Protein AF-0000000068411432 (afdb_homodimer)

Solvent-accessible surface area (backbone atoms only — not comparable to full-atom values): 13469 Å² total; per-residue (Å²): 127,64,92,64,62,76,81,60,38,35,29,52,22,32,24,32,21,93,39,90,82,55,80,40,38,39,38,39,34,45,24,40,41,32,34,35,90,45,44,25,33,56,29,34,30,71,34,54,29,10,30,39,38,39,30,50,21,40,26,33,70,23,38,37,55,39,32,59,38,46,66,88,35,70,90,35,49,87,52,32,39,42,33,75,42,73,49,37,58,76,32,42,57,64,91,52,36,48,87,60,55,42,82,70,51,70,72,59,46,45,55,53,55,42,47,36,46,40,68,61,41,49,66,59,67,66,48,74,72,80,120,126,64,92,67,60,77,80,61,38,34,28,52,21,33,24,32,22,93,41,90,83,55,80,39,37,41,37,39,34,46,24,38,39,34,34,36,92,45,43,25,33,56,28,35,31,71,36,53,29,10,30,38,38,39,30,48,21,40,26,34,69,22,37,39,54,40,32,60,39,47,69,89,36,70,90,34,48,88,53,32,40,42,34,76,42,74,48,36,58,76,30,43,56,64,90,52,34,49,86,60,56,43,84,71,51,72,71,58,47,45,55,53,54,42,48,36,46,40,68,60,41,49,67,59,65,66,48,73,72,79,119

Nearest PDB structures (foldseek):
  1xg2-assembly1_A  TM=8.005E-01  e=6.987E-06  Solanum lycopersicum
  5c1c-assembly1_A  TM=8.548E-01  e=1.674E-05  Aspergillus niger ATCC 1015
  5c1e-assembly1_A  TM=8.543E-01  e=2.113E-05  Aspergillus niger ATCC 1015
  1gq8-assembly1_A  TM=8.665E-01  e=9.062E-05  Daucus carota
  8tne-assembly3_C  TM=8.311E-01  e=1.321E-03  Butyrivibrio proteoclasticus

pLDDT: mean 78.68, std 20.87, range [21.27, 97.88]

Organism: Cicer arietinum (NCBI:txid3827)

Foldseek 3Di:
DPPPPDPAVEELEEFEDADPPDLDAEEAEAEEDDDDDAAYAPYEYPYLQYAYEYEQYEDELNYDQQRYYPDPNPPSLLNYAAYYYNYDYPNNDNPRHNPSHDDDDPVRVVVSVCVVVVVVCVVVVPPPPPD/DPPPPDPAPEELEEFEDADPPDLDAEEAEAEEDDDDDAAYAPYEYPYLQYAYEYELYEDELNYDQQRYYPDPNPPSLLNYAAYYYNYDYPNNDNPRHNPSHDDDDPVRVVVSVCVVVVVVCVVVVPPPPPD

Structure (mmCIF, N/CA/C/O backbone):
data_AF-0000000068411432-model_v1
#
loop_
_entity.id
_entity.type
_entity.pdbx_description
1 polymer pectinesterase
#
loop_
_atom_site.group_PDB
_atom_site.id
_atom_site.type_symbol
_atom_site.label_atom_id
_atom_site.label_alt_id
_atom_site.label_comp_id
_atom_site.label_asym_id
_atom_site.label_entity_id
_atom_site.label_seq_id
_atom_site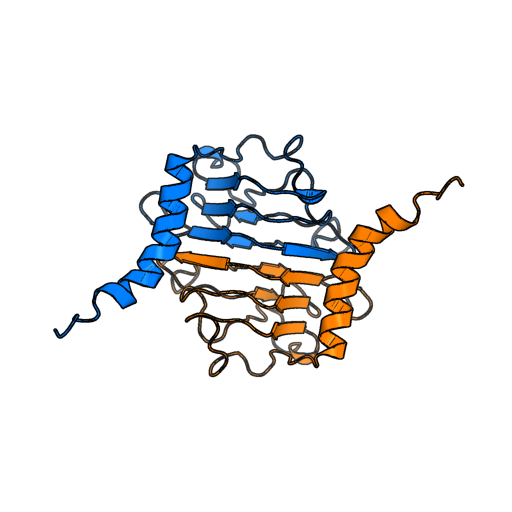.pdbx_PDB_ins_code
_atom_site.Cartn_x
_atom_site.Cartn_y
_atom_site.Cartn_z
_atom_site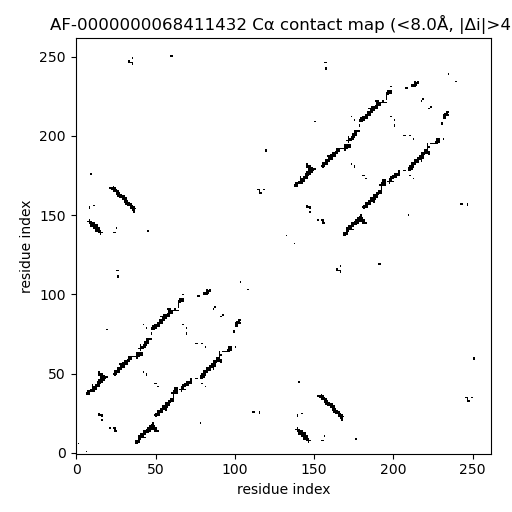.occupancy
_atom_site.B_iso_or_equiv
_atom_site.auth_seq_id
_atom_site.auth_comp_id
_atom_site.auth_asym_id
_atom_site.auth_atom_id
_atom_site.pdbx_PDB_model_num
ATOM 1 N N . MET A 1 1 ? -16.297 -17.031 13.328 1 24.41 1 MET A N 1
ATOM 2 C CA . MET A 1 1 ? -16.172 -15.586 13.195 1 24.41 1 MET A CA 1
ATOM 3 C C . MET A 1 1 ? -14.703 -15.18 13.039 1 24.41 1 MET A C 1
ATOM 5 O O . MET A 1 1 ? -13.875 -15.5 13.891 1 24.41 1 MET A O 1
ATOM 9 N N . GLY A 1 2 ? -14.125 -15.008 11.867 1 34 2 GLY A N 1
ATOM 10 C CA . GLY A 1 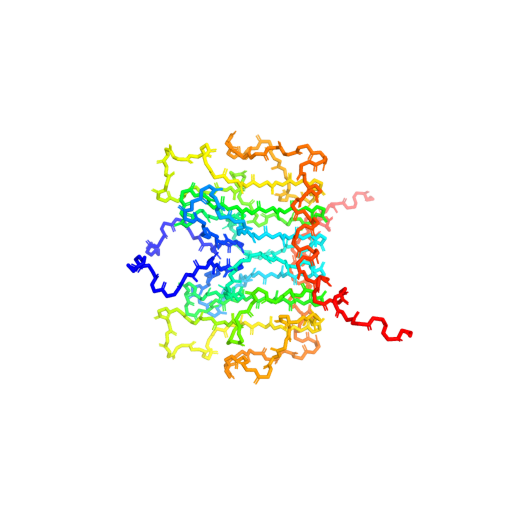2 ? -12.68 -15.047 11.742 1 34 2 GLY A CA 1
ATOM 11 C C . GLY A 1 2 ? -11.977 -14.109 12.711 1 34 2 GLY A C 1
ATOM 12 O O . GLY A 1 2 ? -12.609 -13.266 13.336 1 34 2 GLY A O 1
ATOM 13 N N . LYS A 1 3 ? -10.852 -14.531 13.258 1 35.41 3 LYS A N 1
ATOM 14 C CA . LYS A 1 3 ? -10.188 -13.852 14.367 1 35.41 3 LYS A CA 1
ATOM 15 C C . LYS A 1 3 ? -10.391 -12.344 14.289 1 35.41 3 LYS A C 1
ATOM 17 O O . LYS A 1 3 ? -10.258 -11.641 15.289 1 35.41 3 LYS A O 1
ATOM 22 N N . TYR A 1 4 ? -10.07 -11.773 13.078 1 37.22 4 TYR A N 1
ATOM 23 C CA . TYR A 1 4 ? -10.234 -10.32 13.031 1 37.22 4 TYR A CA 1
ATOM 24 C C . TYR A 1 4 ? -11.656 -9.945 12.648 1 37.22 4 TYR A C 1
ATOM 26 O O . TYR A 1 4 ? -12.32 -10.68 11.914 1 37.22 4 TYR A O 1
ATOM 34 N N . GLY A 1 5 ? -12.664 -9.633 13.477 1 39.97 5 GLY A N 1
ATOM 35 C CA . GLY A 1 5 ? -13.992 -9.094 13.234 1 39.97 5 GLY A CA 1
ATOM 36 C C . GLY A 1 5 ? -14.383 -9.078 11.766 1 39.97 5 GLY A C 1
ATOM 37 O O . GLY A 1 5 ? -13.766 -9.758 10.953 1 39.97 5 GLY A O 1
ATOM 38 N N . PRO A 1 6 ? -15.32 -8.164 11.352 1 43.66 6 PRO A N 1
ATOM 39 C CA . PRO A 1 6 ? -15.734 -8.188 9.953 1 43.66 6 PRO A CA 1
ATOM 40 C C . PRO A 1 6 ? -14.562 -8.375 8.992 1 43.66 6 PRO A C 1
ATOM 42 O O . PRO A 1 6 ? -13.422 -8.039 9.328 1 43.66 6 PRO A O 1
ATOM 45 N N . LYS A 1 7 ? -14.742 -9.211 8.031 1 48.97 7 LYS A N 1
ATOM 46 C CA . LYS A 1 7 ? -13.719 -9.641 7.078 1 48.97 7 LYS A CA 1
ATOM 47 C C . LYS A 1 7 ? -12.836 -8.469 6.664 1 48.97 7 LYS A C 1
ATOM 49 O O . LYS A 1 7 ? -13.336 -7.41 6.277 1 48.97 7 LYS A O 1
ATOM 54 N N . PHE A 1 8 ? -11.703 -8.148 7.379 1 56.97 8 PHE A N 1
ATOM 55 C CA . PHE A 1 8 ? -10.711 -7.141 7.027 1 56.97 8 PHE A CA 1
ATOM 56 C C . PHE A 1 8 ? -9.773 -7.66 5.941 1 56.97 8 PHE A C 1
ATOM 58 O O . PHE A 1 8 ? -9.125 -8.695 6.113 1 56.97 8 PHE A O 1
ATOM 65 N N . ASP A 1 9 ? -10.023 -7.137 4.719 1 63.69 9 ASP A N 1
ATOM 66 C CA . ASP A 1 9 ? -9.289 -7.656 3.568 1 63.69 9 ASP A CA 1
ATOM 67 C C . ASP A 1 9 ? -7.852 -7.145 3.555 1 63.69 9 ASP A C 1
ATOM 69 O O . ASP A 1 9 ? -7.113 -7.379 2.596 1 63.69 9 ASP A O 1
ATOM 73 N N . GLY A 1 10 ? -7.566 -6.461 4.75 1 76.25 10 GLY A N 1
ATOM 74 C CA . GLY A 1 10 ? -6.207 -5.945 4.742 1 76.25 10 GLY A CA 1
ATOM 75 C C . GLY A 1 10 ? -6.145 -4.43 4.719 1 76.25 10 GLY A C 1
ATOM 76 O O . GLY A 1 10 ? -7.07 -3.756 5.172 1 76.25 10 GLY A O 1
ATOM 77 N N . VAL A 1 11 ? -4.949 -3.889 4.484 1 81.44 11 VAL A N 1
ATOM 78 C CA . VAL A 1 11 ? -4.723 -2.447 4.422 1 81.44 11 VAL A CA 1
ATOM 79 C C . VAL A 1 11 ? -3.85 -2.111 3.215 1 81.44 11 VAL A C 1
ATOM 81 O O . VAL A 1 11 ? -2.904 -2.84 2.902 1 81.44 11 VAL A O 1
ATOM 84 N N . ILE A 1 12 ? -4.23 -1.087 2.527 1 83.81 12 ILE A N 1
ATOM 85 C CA . ILE A 1 12 ? -3.463 -0.663 1.362 1 83.81 12 ILE A CA 1
ATOM 86 C C . ILE A 1 12 ? -2.037 -0.312 1.785 1 83.81 12 ILE A C 1
ATOM 88 O O . ILE A 1 12 ? -1.073 -0.695 1.118 1 83.81 12 ILE A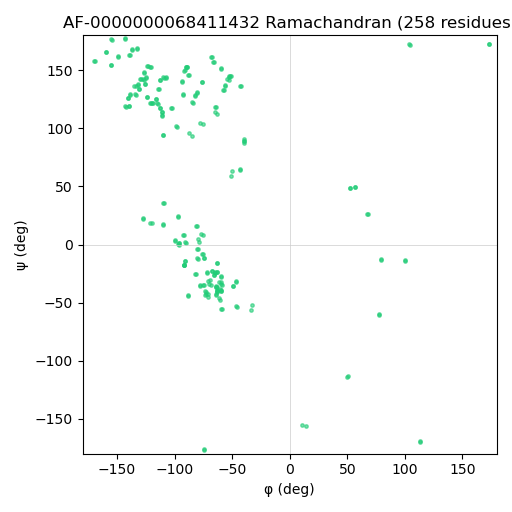 O 1
ATOM 92 N N . THR A 1 13 ? -1.981 0.348 2.945 1 85.12 13 THR A N 1
ATOM 93 C CA . THR A 1 13 ? -0.633 0.669 3.398 1 85.12 13 THR A CA 1
ATOM 94 C C . THR A 1 13 ? -0.599 0.839 4.914 1 85.12 13 THR A C 1
ATOM 96 O O . THR A 1 13 ? -1.641 1.019 5.547 1 85.12 13 THR A O 1
ATOM 99 N N . ALA A 1 14 ? 0.621 0.599 5.469 1 80.56 14 ALA A N 1
ATOM 100 C CA . ALA A 1 14 ? 0.911 0.838 6.879 1 80.56 14 ALA A CA 1
ATOM 101 C C . ALA A 1 14 ? 2.305 1.431 7.062 1 80.56 14 ALA A C 1
ATOM 103 O O . ALA A 1 14 ? 3.289 0.886 6.551 1 80.56 14 ALA A O 1
ATOM 104 N N . GLN A 1 15 ? 2.354 2.51 7.715 1 82.75 15 GLN A N 1
ATOM 105 C CA . GLN A 1 15 ? 3.627 3.217 7.801 1 82.75 15 GLN A CA 1
ATOM 106 C C . GLN A 1 15 ? 3.971 3.555 9.25 1 82.75 15 GLN A C 1
ATOM 108 O O . GLN A 1 15 ? 3.078 3.754 10.078 1 82.75 15 GLN A O 1
ATOM 113 N N . GLU A 1 16 ? 5.23 3.439 9.469 1 76.75 16 GLU A N 1
ATOM 114 C CA . GLU A 1 16 ? 5.762 3.787 10.781 1 76.75 16 GLU A CA 1
ATOM 115 C C . GLU A 1 16 ? 6.68 5 10.703 1 76.75 16 GLU A C 1
ATOM 117 O O . GLU A 1 16 ? 7.492 5.113 9.781 1 76.75 16 GLU A O 1
ATOM 122 N N . ARG A 1 17 ? 6.57 5.906 11.516 1 75.88 17 ARG A N 1
ATOM 123 C CA . ARG A 1 17 ? 7.43 7.051 11.797 1 75.88 17 ARG A CA 1
ATOM 124 C C . ARG A 1 17 ? 7.461 7.355 13.297 1 75.88 17 ARG A C 1
ATOM 126 O O . ARG A 1 17 ? 6.422 7.645 13.891 1 75.88 17 ARG A O 1
ATOM 133 N N . GLU A 1 18 ? 8.625 7.273 13.859 1 79.69 18 GLU A N 1
ATOM 134 C CA . GLU A 1 18 ? 8.719 7.23 15.312 1 79.69 18 GLU A CA 1
ATOM 135 C C . GLU A 1 18 ? 8.648 8.633 15.906 1 79.69 18 GLU A C 1
ATOM 137 O O . GLU A 1 18 ? 8.344 8.797 17.094 1 79.69 18 GLU A O 1
ATOM 142 N N . SER A 1 19 ? 9.023 9.562 15.141 1 80.06 19 SER A N 1
ATOM 143 C CA . SER A 1 19 ? 9 10.914 15.695 1 80.06 19 SER A CA 1
ATOM 144 C C . SER A 1 19 ? 8.719 11.945 14.609 1 80.06 19 SER A C 1
ATOM 146 O O . SER A 1 19 ? 8.852 11.656 13.414 1 80.06 19 SER A O 1
ATOM 148 N N . ALA A 1 20 ? 8.297 13.141 15.078 1 80.06 20 ALA A N 1
ATOM 149 C CA . ALA A 1 20 ? 7.984 14.25 14.172 1 80.06 20 ALA A CA 1
ATOM 150 C C . ALA A 1 20 ? 9.219 14.695 13.398 1 80.06 20 ALA A C 1
ATOM 152 O O . ALA A 1 20 ? 9.109 15.32 12.344 1 80.06 20 ALA A O 1
ATOM 153 N N . ASN A 1 21 ? 10.406 14.289 13.852 1 78.25 21 ASN A N 1
ATOM 154 C CA . ASN A 1 21 ? 11.648 14.766 13.258 1 78.25 21 ASN A CA 1
ATOM 155 C C . ASN A 1 21 ? 12.117 13.852 12.133 1 78.25 21 ASN A C 1
ATOM 157 O O . ASN A 1 21 ? 12.992 14.219 11.344 1 78.25 21 ASN A O 1
ATOM 161 N N . GLU A 1 22 ? 11.547 12.742 12.086 1 75.81 22 GLU A N 1
ATOM 162 C CA . GLU A 1 22 ? 11.898 11.844 10.992 1 75.81 22 GLU A CA 1
ATOM 163 C C . GLU A 1 22 ? 11.258 12.281 9.688 1 75.81 22 GLU A C 1
ATOM 165 O O . GLU A 1 22 ? 10.102 12.719 9.672 1 75.81 22 GLU A O 1
ATOM 170 N N . THR A 1 23 ? 11.977 12.195 8.594 1 73.19 23 THR A N 1
ATOM 171 C CA . THR A 1 23 ? 11.477 12.625 7.293 1 73.19 23 THR A CA 1
ATOM 172 C C . THR A 1 23 ? 10.938 11.438 6.5 1 73.19 23 THR A C 1
ATOM 174 O O . THR A 1 23 ? 10.844 11.492 5.273 1 73.19 23 THR A O 1
ATOM 177 N N . THR A 1 24 ? 10.555 10.445 7.219 1 78.12 24 THR A N 1
ATOM 178 C CA . THR A 1 24 ? 10.141 9.234 6.52 1 78.12 24 THR A CA 1
ATOM 179 C C . THR A 1 24 ? 8.648 9.273 6.199 1 78.12 24 THR A C 1
ATOM 181 O O . THR A 1 24 ? 7.895 10.008 6.832 1 78.12 24 THR A O 1
ATOM 184 N N . GLY A 1 25 ? 8.258 8.656 5.238 1 85.12 25 GLY A N 1
ATOM 185 C CA . GLY A 1 25 ? 6.879 8.508 4.793 1 85.12 25 GLY A CA 1
ATOM 186 C C . GLY A 1 25 ? 6.754 7.805 3.457 1 85.12 25 GLY A C 1
ATOM 187 O O . GLY A 1 25 ? 7.758 7.512 2.809 1 85.12 25 GLY A O 1
ATOM 188 N N . PHE A 1 26 ? 5.477 7.5 3.088 1 88.88 26 PHE A N 1
ATOM 189 C CA . PHE A 1 26 ? 5.188 6.918 1.781 1 88.88 26 PHE A CA 1
ATOM 190 C C . PHE A 1 26 ? 4.395 7.895 0.918 1 88.88 26 PHE A C 1
ATOM 192 O O . PHE A 1 26 ? 3.523 8.609 1.418 1 88.88 26 PHE A O 1
ATOM 199 N N . VAL A 1 27 ? 4.754 7.859 -0.315 1 88.25 27 VAL A N 1
ATOM 200 C CA . VAL A 1 27 ? 3.975 8.594 -1.304 1 88.25 27 VAL A CA 1
ATOM 201 C C . VAL A 1 27 ? 3.506 7.648 -2.406 1 88.25 27 VAL A C 1
ATOM 203 O O . VAL A 1 27 ? 4.309 6.902 -2.973 1 88.25 27 VAL A O 1
ATOM 206 N N . PHE A 1 28 ? 2.213 7.645 -2.678 1 91.56 28 PHE A N 1
ATOM 207 C CA . PHE A 1 28 ? 1.591 7 -3.828 1 91.56 28 PHE A CA 1
ATOM 208 C C . PHE A 1 28 ? 1.054 8.039 -4.805 1 91.56 28 PHE A C 1
ATOM 210 O O . PHE A 1 28 ? 0.127 8.781 -4.48 1 91.56 28 PHE A O 1
ATOM 217 N N . LYS A 1 29 ? 1.65 8.062 -5.945 1 91 29 LYS A N 1
ATOM 218 C CA . LYS A 1 29 ? 1.218 9.062 -6.922 1 91 29 LYS A CA 1
ATOM 219 C C . LYS A 1 29 ? 0.843 8.406 -8.25 1 91 29 LYS A C 1
ATOM 221 O O . LYS A 1 29 ? 1.527 7.488 -8.711 1 91 29 LYS A O 1
ATOM 226 N N . ASN A 1 30 ? -0.252 8.883 -8.844 1 94.19 30 ASN A N 1
ATOM 227 C CA . ASN A 1 30 ? -0.702 8.406 -10.148 1 94.19 30 ASN A CA 1
ATOM 228 C C . ASN A 1 30 ? -0.928 6.898 -10.148 1 94.19 30 ASN A C 1
ATOM 230 O O . ASN A 1 30 ? -0.457 6.191 -11.039 1 94.19 30 ASN A O 1
ATOM 234 N N . CYS A 1 31 ? -1.651 6.52 -9.148 1 92.94 31 CYS A N 1
ATOM 235 C CA . CYS A 1 31 ? -1.859 5.086 -8.992 1 92.94 31 CYS A CA 1
ATOM 236 C C . CYS A 1 31 ? -3.287 4.699 -9.359 1 92.94 31 CYS A C 1
ATOM 238 O O . CYS A 1 31 ? -4.223 5.469 -9.141 1 92.94 31 CYS A O 1
ATOM 240 N N . ASN A 1 32 ? -3.381 3.561 -9.938 1 92.25 32 ASN A N 1
ATOM 241 C CA . ASN A 1 32 ? -4.648 2.838 -9.961 1 92.25 32 ASN A CA 1
ATOM 242 C C . ASN A 1 32 ? -4.691 1.756 -8.883 1 92.25 32 ASN A C 1
ATOM 244 O O . ASN A 1 32 ? -4.051 0.712 -9.023 1 92.25 32 ASN A O 1
ATOM 248 N N . ILE A 1 33 ? -5.371 2.068 -7.828 1 91.19 33 ILE A N 1
ATOM 249 C CA . ILE A 1 33 ? -5.488 1.16 -6.691 1 91.19 33 ILE A CA 1
ATOM 250 C C . ILE A 1 33 ? -6.859 0.492 -6.703 1 91.19 33 ILE A C 1
ATOM 252 O O . ILE A 1 33 ? -7.887 1.168 -6.605 1 91.19 33 ILE A O 1
ATOM 256 N N . SER A 1 34 ? -6.844 -0.829 -6.832 1 88.44 34 SER A N 1
ATOM 257 C CA . SER A 1 34 ? -8.117 -1.544 -6.895 1 88.44 34 SER A CA 1
ATOM 258 C C . SER A 1 34 ? -8.062 -2.836 -6.09 1 88.44 34 SER A C 1
ATOM 260 O O . SER A 1 34 ? -6.992 -3.252 -5.641 1 88.44 34 SER A O 1
ATOM 262 N N . GLY A 1 35 ? -9.273 -3.381 -5.793 1 82 35 GLY A N 1
ATOM 263 C CA . GLY A 1 35 ? -9.438 -4.645 -5.094 1 82 35 GLY A CA 1
ATOM 264 C C . GLY A 1 35 ? -10.805 -5.266 -5.309 1 82 35 GLY A C 1
ATOM 265 O O . GLY A 1 35 ? -11.703 -4.629 -5.859 1 82 35 GLY A O 1
ATOM 266 N N . THR A 1 36 ? -10.836 -6.562 -4.918 1 73.88 36 THR A N 1
ATOM 267 C CA . THR A 1 36 ? -12.109 -7.258 -5.07 1 73.88 36 THR A CA 1
ATOM 268 C C . THR A 1 36 ? -12.578 -7.828 -3.734 1 73.88 36 THR A C 1
ATOM 270 O O . THR A 1 36 ? -11.766 -8.078 -2.842 1 73.88 36 THR A O 1
ATOM 273 N N . GLY A 1 37 ? -13.992 -7.992 -3.584 1 65.5 37 GLY A N 1
ATOM 274 C CA . GLY A 1 37 ? -14.648 -8.844 -2.604 1 65.5 37 GLY A CA 1
ATOM 275 C C . GLY A 1 37 ? -14.703 -8.227 -1.218 1 65.5 37 GLY A C 1
ATOM 276 O O . GLY A 1 37 ? -15.414 -8.719 -0.34 1 65.5 37 GLY A O 1
ATOM 277 N N . GLY A 1 38 ? -14.016 -7.168 -0.876 1 70.88 38 GLY A N 1
ATOM 278 C CA . GLY A 1 38 ? -14.039 -6.664 0.488 1 70.88 38 GLY A CA 1
ATOM 279 C C . GLY A 1 38 ? -13.719 -5.184 0.581 1 70.88 38 GLY A C 1
ATOM 280 O O . GLY A 1 38 ? -13.664 -4.488 -0.436 1 70.88 38 GLY A O 1
ATOM 281 N N . LYS A 1 39 ? -13.844 -4.824 1.86 1 81.62 39 LYS A N 1
ATOM 282 C CA . LYS A 1 39 ? -13.484 -3.438 2.15 1 81.62 39 LYS A CA 1
ATOM 283 C C . LYS A 1 39 ? -12.195 -3.359 2.957 1 81.62 39 LYS A C 1
ATOM 285 O O . LYS A 1 39 ? -11.883 -4.27 3.725 1 81.62 39 LYS A O 1
ATOM 290 N N . THR A 1 40 ? -11.469 -2.373 2.652 1 87.38 40 THR A N 1
ATOM 291 C CA . THR A 1 40 ? -10.18 -2.189 3.311 1 87.38 40 THR A CA 1
ATOM 292 C C . THR A 1 40 ? -9.969 -0.725 3.682 1 87.38 40 THR A C 1
ATOM 294 O O . THR A 1 40 ? -10.789 0.132 3.35 1 87.38 40 THR A O 1
ATOM 297 N N . GLN A 1 41 ? -8.938 -0.477 4.523 1 90.69 41 GLN A N 1
ATOM 298 C CA . GLN A 1 41 ? -8.5 0.882 4.828 1 90.69 41 GLN A CA 1
ATOM 299 C C . GLN A 1 41 ? -7.418 1.342 3.857 1 90.69 41 GLN A C 1
ATOM 301 O O . GLN A 1 41 ? -6.641 0.527 3.357 1 90.69 41 GLN A O 1
ATOM 306 N N . LEU A 1 42 ? -7.391 2.664 3.617 1 93.56 42 LEU A N 1
ATOM 307 C CA . LEU A 1 42 ? -6.293 3.24 2.852 1 93.56 42 LEU A CA 1
ATOM 308 C C . LEU A 1 42 ? -4.965 3.055 3.58 1 93.56 42 LEU A C 1
ATOM 310 O O . LEU A 1 42 ? -3.943 2.77 2.953 1 93.56 42 LEU A O 1
ATOM 314 N N . GLY A 1 43 ? -5.031 3.217 4.828 1 92.69 43 GLY A N 1
ATOM 315 C CA . GLY A 1 43 ? -3.812 3.061 5.605 1 92.69 43 GLY A CA 1
ATOM 316 C C . GLY A 1 43 ? -4.059 3.02 7.102 1 92.69 43 GLY A C 1
ATOM 317 O O . GLY A 1 43 ? -5.109 3.457 7.574 1 92.69 43 GLY A O 1
ATOM 318 N N . ARG A 1 44 ? -3.096 2.441 7.77 1 89.31 44 ARG A N 1
ATOM 319 C CA . ARG A 1 44 ? -3.074 2.357 9.227 1 89.31 44 ARG A CA 1
ATOM 320 C C . ARG A 1 44 ? -1.784 2.945 9.789 1 89.31 44 ARG A C 1
ATOM 322 O O . ARG A 1 44 ? -0.713 2.783 9.203 1 89.31 44 ARG A O 1
ATOM 329 N N . ALA A 1 45 ? -1.99 3.549 10.898 1 88.94 45 ALA A N 1
ATOM 330 C CA . ALA A 1 45 ? -0.808 4.062 11.586 1 88.94 45 ALA A CA 1
ATOM 331 C C . ALA A 1 45 ? -0.159 2.975 12.438 1 88.94 45 ALA A C 1
ATOM 333 O O . ALA A 1 45 ? -0.801 2.406 13.32 1 88.94 45 ALA A O 1
ATOM 334 N N . LEU A 1 46 ? 1.073 2.762 12.125 1 86.5 46 LEU A N 1
ATOM 335 C CA . LEU A 1 46 ? 1.792 1.785 12.938 1 86.5 46 LEU A CA 1
ATOM 336 C C . LEU A 1 46 ? 2.506 2.465 14.102 1 86.5 46 LEU A C 1
ATOM 338 O O . LEU A 1 46 ? 2.945 1.799 15.039 1 86.5 46 LEU A O 1
ATOM 342 N N . THR A 1 47 ? 2.676 3.74 14.008 1 87.19 47 THR A N 1
ATOM 343 C CA . THR A 1 47 ? 3.199 4.57 15.086 1 87.19 47 THR A CA 1
ATOM 344 C C . THR A 1 47 ? 2.498 5.926 15.117 1 87.19 47 THR A C 1
ATOM 346 O O . THR A 1 47 ? 1.699 6.234 14.234 1 87.19 47 THR A O 1
ATOM 349 N N . ALA A 1 48 ? 2.852 6.711 16.062 1 90.5 48 ALA A N 1
ATOM 350 C CA . ALA A 1 48 ? 2.094 7.918 16.375 1 90.5 48 ALA A CA 1
ATOM 351 C C . ALA A 1 48 ? 2.369 9.016 15.352 1 90.5 48 ALA A C 1
ATOM 353 O O . ALA A 1 48 ? 1.658 10.023 15.305 1 90.5 48 ALA A O 1
ATOM 354 N N . TYR A 1 49 ? 3.311 8.836 14.477 1 89.25 49 TYR A N 1
ATOM 355 C CA . TYR A 1 49 ? 3.66 9.906 13.547 1 89.25 49 TYR A CA 1
ATOM 356 C C . TYR A 1 49 ? 3.627 9.406 12.109 1 89.25 49 TYR A C 1
ATOM 358 O O . TYR A 1 49 ? 4.277 9.984 11.234 1 89.25 49 TYR A O 1
ATOM 366 N N . ALA A 1 50 ? 2.871 8.32 11.906 1 89.44 50 ALA A N 1
ATOM 367 C CA . ALA A 1 50 ? 2.793 7.746 10.562 1 89.44 50 ALA A CA 1
ATOM 368 C C . ALA A 1 50 ? 2.432 8.812 9.531 1 89.44 50 ALA A C 1
ATOM 370 O O . ALA A 1 50 ? 1.717 9.766 9.844 1 89.44 50 ALA A O 1
ATOM 371 N N . ARG A 1 51 ? 3.02 8.664 8.289 1 88.88 51 ARG A N 1
ATOM 372 C CA . ARG A 1 51 ? 2.824 9.633 7.211 1 88.88 51 ARG A CA 1
ATOM 373 C C . ARG A 1 51 ? 2.645 8.938 5.871 1 88.88 51 ARG A C 1
ATOM 375 O O . ARG A 1 51 ? 3.543 8.227 5.406 1 88.88 51 ARG A O 1
ATOM 382 N N . VAL A 1 52 ? 1.486 9.125 5.215 1 91.5 52 VAL A N 1
ATOM 383 C CA . VAL A 1 52 ? 1.189 8.586 3.891 1 91.5 52 VAL A CA 1
ATOM 384 C C . VAL A 1 52 ? 0.464 9.641 3.057 1 91.5 52 VAL A C 1
ATOM 386 O O . VAL A 1 52 ? -0.482 10.273 3.531 1 91.5 52 VAL A O 1
ATOM 389 N N . ILE A 1 53 ? 1.005 9.812 1.916 1 91 53 ILE A N 1
ATOM 390 C CA . ILE A 1 53 ? 0.337 10.68 0.953 1 91 53 ILE A CA 1
ATOM 391 C C . ILE A 1 53 ? -0.092 9.867 -0.265 1 91 53 ILE A C 1
ATOM 393 O O . ILE A 1 53 ? 0.718 9.148 -0.856 1 91 53 ILE A O 1
ATOM 397 N N . ILE A 1 54 ? -1.383 9.914 -0.625 1 93.56 54 ILE A N 1
ATOM 398 C CA . ILE A 1 54 ? -1.906 9.391 -1.88 1 93.56 54 ILE A CA 1
ATOM 399 C C . ILE A 1 54 ? -2.396 10.539 -2.758 1 93.56 54 ILE A C 1
ATOM 401 O O . ILE A 1 54 ? -3.307 11.273 -2.373 1 93.56 54 ILE A O 1
ATOM 405 N N . ALA A 1 55 ? -1.73 10.648 -3.9 1 92.25 55 ALA A N 1
ATOM 406 C CA . ALA A 1 55 ? -2.027 11.812 -4.738 1 92.25 55 ALA A CA 1
ATOM 407 C C . ALA A 1 55 ? -2.379 11.383 -6.16 1 92.25 55 ALA A C 1
ATOM 409 O O . ALA A 1 55 ? -1.798 10.43 -6.691 1 92.25 55 ALA A O 1
ATOM 410 N N . ASP A 1 56 ? -3.354 12.055 -6.797 1 93.69 56 ASP A N 1
ATOM 411 C CA . ASP A 1 56 ? -3.684 11.953 -8.211 1 93.69 56 ASP A CA 1
ATOM 412 C C . ASP A 1 56 ? -3.902 10.5 -8.625 1 93.69 56 ASP A C 1
ATOM 414 O O . ASP A 1 56 ? -3.365 10.047 -9.641 1 93.69 56 ASP A O 1
ATOM 418 N N . SER A 1 57 ? -4.695 9.844 -7.824 1 93.81 57 SER A N 1
ATOM 419 C CA . SER A 1 57 ? -4.832 8.406 -8.016 1 93.81 57 SER A CA 1
ATOM 420 C C . SER A 1 57 ? -6.297 8 -8.164 1 93.81 57 SER A C 1
ATOM 422 O O . SER A 1 57 ? -7.188 8.695 -7.66 1 93.81 57 SER A O 1
ATOM 424 N N . TYR A 1 58 ? -6.484 6.98 -8.938 1 94.25 58 TYR A N 1
ATOM 425 C CA . TYR A 1 58 ? -7.777 6.309 -8.938 1 94.25 58 TYR A CA 1
ATOM 426 C C . TYR A 1 58 ? -7.875 5.312 -7.785 1 94.25 58 TYR A C 1
ATOM 428 O O . TYR A 1 58 ? -6.961 4.512 -7.57 1 94.25 58 TYR A O 1
ATOM 436 N N . ILE A 1 59 ? -8.922 5.41 -7.02 1 93.06 59 ILE A N 1
ATOM 437 C CA . ILE A 1 59 ? -9.195 4.496 -5.918 1 93.06 59 ILE A CA 1
ATOM 438 C C . ILE A 1 59 ? -10.547 3.818 -6.133 1 93.06 59 ILE A C 1
ATOM 440 O O . ILE A 1 59 ? -11.586 4.488 -6.211 1 93.06 59 ILE A O 1
ATOM 444 N N . SER A 1 60 ? -10.516 2.502 -6.188 1 90.19 60 SER A N 1
ATOM 445 C CA . SER A 1 60 ? -11.75 1.756 -6.418 1 90.19 60 SER A CA 1
ATOM 446 C C . SER A 1 60 ? -12.625 1.742 -5.168 1 90.19 60 SER A C 1
ATOM 448 O O . SER A 1 60 ? -12.281 2.355 -4.156 1 90.19 60 SER A O 1
ATOM 450 N N . ASP A 1 61 ? -13.766 0.992 -5.266 1 89.19 61 ASP A N 1
ATOM 451 C CA . ASP A 1 61 ? -14.742 0.98 -4.184 1 89.19 61 ASP A CA 1
ATOM 452 C C . ASP A 1 61 ? -14.32 0.027 -3.07 1 89.19 61 ASP A C 1
ATOM 454 O O . ASP A 1 61 ? -15.094 -0.248 -2.152 1 89.19 61 ASP A O 1
ATOM 458 N N . VAL A 1 62 ? -13.086 -0.337 -3.111 1 85.88 62 VAL A N 1
ATOM 459 C CA . VAL A 1 62 ? -12.617 -1.306 -2.127 1 85.88 62 VAL A CA 1
ATOM 460 C C . VAL A 1 62 ? -12.328 -0.601 -0.803 1 85.88 62 VAL A C 1
ATOM 462 O O . VAL A 1 62 ? -12.164 -1.252 0.23 1 85.88 62 VAL A O 1
ATOM 465 N N . VAL A 1 63 ? -12.297 0.735 -0.775 1 90.81 63 VAL A N 1
ATOM 466 C CA . VAL A 1 63 ? -11.883 1.491 0.401 1 90.81 63 VAL A CA 1
ATOM 467 C C . VAL A 1 63 ? -13.102 1.838 1.252 1 90.81 63 VAL A C 1
ATOM 469 O O . VAL A 1 63 ? -14.109 2.332 0.735 1 90.81 63 VAL A O 1
ATOM 472 N N . ARG A 1 64 ? -13.016 1.534 2.5 1 92 64 ARG A N 1
ATOM 473 C CA . ARG A 1 64 ? -14.039 1.915 3.463 1 92 64 ARG A CA 1
ATOM 474 C C . ARG A 1 64 ? -14.203 3.43 3.518 1 92 64 ARG A C 1
ATOM 476 O O . ARG A 1 64 ? -13.234 4.172 3.334 1 92 64 ARG A O 1
ATOM 483 N N . PRO A 1 65 ? -15.445 3.818 3.863 1 94.88 65 PRO A N 1
ATOM 484 C CA . PRO A 1 65 ? -15.719 5.258 3.885 1 94.88 65 PRO A CA 1
ATOM 485 C C . PRO A 1 65 ? -14.812 6.016 4.855 1 94.88 65 PRO A C 1
ATOM 487 O O . PRO A 1 65 ? -14.391 7.137 4.566 1 94.88 65 PRO A O 1
ATOM 490 N N . GLU A 1 66 ? -14.422 5.434 6.004 1 95.69 66 GLU A N 1
ATOM 491 C CA . GLU A 1 66 ? -13.602 6.129 6.988 1 95.69 66 GLU A CA 1
ATOM 492 C C . GLU A 1 66 ? -12.172 6.305 6.488 1 95.69 66 GLU A C 1
ATOM 494 O O . GLU A 1 66 ? -11.445 7.184 6.957 1 95.69 66 GLU A O 1
ATOM 499 N N . GLY A 1 67 ? -11.727 5.422 5.539 1 94.75 67 GLY A N 1
ATOM 500 C CA . GLY A 1 67 ? -10.461 5.559 4.832 1 94.75 67 GLY A CA 1
ATOM 501 C C . GLY A 1 67 ? -9.266 5.141 5.668 1 94.75 67 GLY A C 1
ATOM 502 O O . GLY A 1 67 ? -8.578 4.172 5.336 1 94.75 67 GLY A O 1
ATOM 503 N N . TRP A 1 68 ? -9.086 5.855 6.812 1 95.81 68 TRP A N 1
ATOM 504 C CA . TRP A 1 68 ? -7.848 5.719 7.562 1 95.81 68 TRP A CA 1
ATOM 505 C C . TRP A 1 68 ? -8.117 5.238 8.984 1 95.81 68 TRP A C 1
ATOM 507 O O . TRP A 1 68 ? -9.211 5.457 9.523 1 95.81 68 TRP A O 1
ATOM 517 N N . SER A 1 69 ? -7.082 4.547 9.523 1 93.06 69 SER A N 1
ATOM 518 C CA . SER A 1 69 ? -7.184 4.055 10.891 1 93.06 69 SER A CA 1
ATOM 519 C C . SER A 1 69 ? -5.941 4.414 11.703 1 93.06 69 SER A C 1
ATOM 521 O O . SER A 1 69 ? -4.816 4.219 11.242 1 93.06 69 SER A O 1
ATOM 523 N N . PRO A 1 70 ? -6.238 4.91 12.906 1 92.94 70 PRO A N 1
ATOM 524 C CA . PRO A 1 70 ? -5.09 5.125 13.789 1 92.94 70 PRO A CA 1
ATOM 525 C C . PRO A 1 70 ? -4.621 3.844 14.469 1 92.94 70 PRO A C 1
ATOM 527 O O . PRO A 1 70 ? -3.621 3.855 15.195 1 92.94 70 PRO A O 1
ATOM 530 N N . ARG A 1 71 ? -5.363 2.857 14.188 1 89.06 71 ARG A N 1
ATOM 531 C CA . ARG A 1 71 ? -5.125 1.568 14.828 1 89.06 71 ARG A CA 1
ATOM 532 C C . ARG A 1 71 ? -5.008 1.725 16.344 1 89.06 71 ARG A C 1
ATOM 534 O O . ARG A 1 71 ? -5.949 2.17 17 1 89.06 71 ARG A O 1
ATOM 541 N N . THR A 1 72 ? -3.799 1.471 16.984 1 88.12 72 THR A N 1
ATOM 542 C CA . THR A 1 72 ? -3.656 1.513 18.422 1 88.12 72 THR A CA 1
ATOM 543 C C . THR A 1 72 ? -3.221 2.9 18.891 1 88.12 72 THR A C 1
ATOM 545 O O . THR A 1 72 ? -2.951 3.111 20.078 1 88.12 72 THR A O 1
ATOM 548 N N . TYR A 1 73 ? -3.18 3.867 18.078 1 91.81 73 TYR A N 1
ATOM 549 C CA . TYR A 1 73 ? -2.699 5.199 18.422 1 91.81 73 TYR A CA 1
ATOM 550 C C . TYR A 1 73 ? -3.846 6.203 18.453 1 91.81 73 TYR A C 1
ATOM 552 O O . TYR A 1 73 ? -3.695 7.344 18.016 1 91.81 73 TYR A O 1
ATOM 560 N N . VAL A 1 74 ? -4.902 5.68 18.891 1 93.12 74 VAL A N 1
ATOM 561 C CA . VAL A 1 74 ? -6.035 6.559 19.172 1 93.12 74 VAL A CA 1
ATOM 562 C C . VAL A 1 74 ? -5.621 7.629 20.188 1 93.12 74 VAL A C 1
ATOM 564 O O . VAL A 1 74 ? -4.969 7.332 21.188 1 93.12 74 VAL A O 1
ATOM 567 N N . GLY A 1 75 ? -5.953 8.844 19.906 1 94.88 75 GLY A N 1
ATOM 568 C CA . GLY A 1 75 ? -5.547 9.953 20.75 1 94.88 75 GLY A CA 1
ATOM 569 C C . GLY A 1 75 ? -4.352 10.711 20.219 1 94.88 75 GLY A C 1
ATOM 570 O O . GLY A 1 75 ? -4.039 11.805 20.688 1 94.88 75 GLY A O 1
ATOM 571 N N . HIS A 1 76 ? -3.666 10.172 19.266 1 93.75 76 HIS A N 1
ATOM 572 C CA . HIS A 1 76 ? -2.484 10.797 18.688 1 93.75 76 HIS A CA 1
ATOM 573 C C . HIS A 1 76 ? -2.75 11.266 17.266 1 93.75 76 HIS A C 1
ATOM 575 O O . HIS A 1 76 ? -1.813 11.508 16.5 1 93.75 76 HIS A O 1
ATOM 581 N N . GLU A 1 77 ? -4.016 11.398 16.891 1 94.56 77 GLU A N 1
ATOM 582 C CA . GLU A 1 77 ? -4.395 11.617 15.492 1 94.56 77 GLU A CA 1
ATOM 583 C C . GLU A 1 77 ? -3.844 12.945 14.977 1 94.56 77 GLU A C 1
ATOM 585 O O . GLU A 1 77 ? -3.561 13.078 13.781 1 94.56 77 GLU A O 1
ATOM 590 N N . ALA A 1 78 ? -3.592 13.82 15.844 1 94 78 ALA A N 1
ATOM 591 C CA . ALA A 1 78 ? -3.053 15.125 15.445 1 94 78 ALA A CA 1
ATOM 592 C C . ALA A 1 78 ? -1.65 14.977 14.859 1 94 78 ALA A C 1
ATOM 594 O O . ALA A 1 78 ? -1.227 15.789 14.039 1 94 78 ALA A O 1
ATOM 595 N N . ASN A 1 79 ? -0.951 13.914 15.266 1 93.69 79 ASN A N 1
ATOM 596 C CA . ASN A 1 79 ? 0.427 13.719 14.828 1 93.69 79 ASN A CA 1
ATOM 597 C C . ASN A 1 79 ? 0.498 12.867 13.562 1 93.69 79 ASN A C 1
ATOM 599 O O . ASN A 1 79 ? 1.537 12.82 12.906 1 93.69 79 ASN A O 1
ATOM 603 N N . ILE A 1 80 ? -0.577 12.156 13.258 1 92.25 80 ILE A N 1
ATOM 604 C CA . ILE A 1 80 ? -0.612 11.281 12.102 1 92.25 80 ILE A CA 1
ATOM 605 C C . ILE A 1 80 ? -0.882 12.094 10.836 1 92.25 80 ILE A C 1
ATOM 607 O O . ILE A 1 80 ? -1.728 12.992 10.844 1 92.25 80 ILE A O 1
ATOM 611 N N . THR A 1 81 ? -0.033 11.859 9.789 1 91.25 81 THR A N 1
ATOM 612 C CA . THR A 1 81 ? -0.213 12.555 8.523 1 91.25 81 THR A CA 1
ATOM 613 C C . THR A 1 81 ? -0.701 11.594 7.441 1 91.25 81 THR A C 1
ATOM 615 O O . THR A 1 81 ? 0.103 10.922 6.793 1 91.25 81 THR A O 1
ATOM 618 N N . PHE A 1 82 ? -1.979 11.508 7.242 1 94.75 82 PHE A N 1
ATOM 619 C CA . PHE A 1 82 ? -2.629 10.805 6.145 1 94.75 82 PHE A CA 1
ATOM 620 C C . PHE A 1 82 ? -3.369 11.781 5.234 1 94.75 82 PHE A C 1
ATOM 622 O O . PHE A 1 82 ? -4.184 12.578 5.703 1 94.75 82 PHE A O 1
ATOM 629 N N . VAL A 1 83 ? -2.936 11.734 3.986 1 94.06 83 VAL A N 1
ATOM 630 C CA . VAL A 1 83 ? -3.443 12.734 3.049 1 94.06 83 VAL A CA 1
ATOM 631 C C . VAL A 1 83 ? -3.904 12.047 1.765 1 94.06 83 VAL A C 1
ATOM 633 O O . VAL A 1 83 ? -3.238 11.141 1.265 1 94.06 83 VAL A O 1
ATOM 636 N N . GLU A 1 84 ? -5.055 12.484 1.235 1 94.94 84 GLU A N 1
ATOM 637 C CA . GLU A 1 84 ? -5.523 12.211 -0.12 1 94.94 84 GLU A CA 1
ATOM 638 C C . GLU A 1 84 ? -5.707 13.5 -0.911 1 94.94 84 GLU A C 1
ATOM 640 O O . GLU A 1 84 ? -6.402 14.414 -0.464 1 94.94 84 GLU A O 1
ATOM 645 N N . GLU A 1 85 ? -5.016 13.578 -1.978 1 93.56 85 GLU A N 1
ATOM 646 C CA . GLU A 1 85 ? -5.164 14.781 -2.789 1 93.56 85 GLU A CA 1
ATOM 647 C C . GLU A 1 85 ? -5.324 14.438 -4.266 1 93.56 85 GLU A C 1
ATOM 649 O O . GLU A 1 85 ? -4.516 13.688 -4.828 1 93.56 85 GLU A O 1
ATOM 654 N N . GLY A 1 86 ? -6.402 15.031 -4.891 1 94 86 GLY A N 1
ATOM 655 C CA . GLY A 1 86 ? -6.598 14.875 -6.324 1 94 86 GLY A CA 1
ATOM 656 C C . GLY A 1 86 ? -6.953 13.453 -6.727 1 94 86 GLY A C 1
ATOM 657 O O . GLY A 1 86 ? -6.645 13.023 -7.836 1 94 86 GLY A O 1
ATOM 658 N N . CYS A 1 87 ? -7.547 12.711 -5.832 1 95.12 87 CYS A N 1
ATOM 659 C CA . CYS A 1 87 ? -7.898 11.336 -6.137 1 95.12 87 CYS A CA 1
ATOM 660 C C . CYS A 1 87 ? -9.297 11.242 -6.734 1 95.12 87 CYS A C 1
ATOM 662 O O . CYS A 1 87 ? -10.109 12.156 -6.559 1 95.12 87 CYS A O 1
ATOM 664 N N . ARG A 1 88 ? -9.43 10.195 -7.527 1 97.19 88 ARG A N 1
ATOM 665 C CA . ARG A 1 88 ? -10.703 9.969 -8.203 1 97.19 88 ARG A CA 1
ATOM 666 C C . ARG A 1 88 ? -11.148 8.516 -8.062 1 97.19 88 ARG A C 1
ATOM 668 O O . ARG A 1 88 ? -10.383 7.668 -7.609 1 97.19 88 ARG A O 1
ATOM 675 N N . GLY A 1 89 ? -12.484 8.234 -8.461 1 94.75 89 GLY A N 1
ATOM 676 C CA . GLY A 1 89 ? -13.07 6.906 -8.352 1 94.75 89 GLY A CA 1
ATOM 677 C C . GLY A 1 89 ? -14.031 6.773 -7.184 1 94.75 89 GLY A C 1
ATOM 678 O O . GLY A 1 89 ? -14.109 7.66 -6.332 1 94.75 89 GLY A O 1
ATOM 679 N N . PRO A 1 90 ? -14.727 5.648 -7.098 1 93.56 90 PRO A N 1
ATOM 680 C CA . PRO A 1 90 ? -15.758 5.457 -6.074 1 93.56 90 PRO A CA 1
ATOM 681 C C . PRO A 1 90 ? -15.188 5.387 -4.66 1 93.56 90 PRO A C 1
ATOM 683 O O . PRO A 1 90 ? -15.891 5.664 -3.689 1 93.56 90 PRO A O 1
ATOM 686 N N . GLY A 1 91 ? -13.922 5.035 -4.555 1 93.94 91 GLY A N 1
ATOM 687 C CA . GLY A 1 91 ? -13.289 4.953 -3.246 1 93.94 91 GLY A CA 1
ATOM 688 C C . GLY A 1 91 ? -12.641 6.258 -2.814 1 93.94 91 GLY A C 1
ATOM 689 O O . GLY A 1 91 ? -12.102 6.352 -1.71 1 93.94 91 GLY A O 1
ATOM 690 N N . ALA A 1 92 ? -12.766 7.25 -3.629 1 95.88 92 ALA A N 1
ATOM 691 C CA . ALA A 1 92 ? -12.078 8.508 -3.357 1 95.88 92 ALA A CA 1
ATOM 692 C C . ALA A 1 92 ? -13.023 9.523 -2.725 1 95.88 92 ALA A C 1
ATOM 694 O O . ALA A 1 92 ? -12.656 10.68 -2.514 1 95.88 92 ALA A O 1
ATOM 695 N N . ASP A 1 93 ? -14.289 9.094 -2.463 1 95.94 93 ASP A N 1
ATOM 696 C CA . ASP A 1 93 ? -15.227 9.984 -1.778 1 95.94 93 ASP A CA 1
ATOM 697 C C . ASP A 1 93 ? -14.75 10.297 -0.362 1 95.94 93 ASP A C 1
ATOM 699 O O . ASP A 1 93 ? -14.711 9.406 0.495 1 95.94 93 ASP A O 1
ATOM 703 N N . LYS A 1 94 ? -14.492 11.547 -0.061 1 96.25 94 LYS A N 1
ATOM 704 C CA . LYS A 1 94 ? -13.891 11.922 1.214 1 96.25 94 LYS A CA 1
ATOM 705 C C . LYS A 1 94 ? -14.953 12.344 2.223 1 96.25 94 LYS A C 1
ATOM 707 O O . LYS A 1 94 ? -14.633 12.703 3.357 1 96.25 94 LYS A O 1
ATOM 712 N N . SER A 1 95 ? -16.234 12.312 1.885 1 97.19 95 SER A N 1
ATOM 713 C CA . SER A 1 95 ? -17.297 12.883 2.697 1 97.19 95 SER A CA 1
ATOM 714 C C . SER A 1 95 ? -17.422 12.148 4.031 1 97.19 95 SER A C 1
ATOM 716 O O . SER A 1 95 ? -17.969 12.703 4.996 1 97.19 95 SER A O 1
ATOM 718 N N . LYS A 1 96 ? -16.969 10.867 4.125 1 97.44 96 LYS A N 1
ATOM 719 C CA . LYS A 1 96 ? -17.125 10.094 5.352 1 97.44 96 LYS A CA 1
ATOM 720 C C . LYS A 1 96 ? -15.758 9.648 5.883 1 97.44 96 LYS A C 1
ATOM 722 O O . LYS A 1 96 ? -15.672 8.68 6.641 1 97.44 96 LYS A O 1
ATOM 727 N N . ARG A 1 97 ? -14.711 10.352 5.398 1 97.88 97 ARG A N 1
ATOM 728 C CA . ARG A 1 97 ? -13.375 10.078 5.926 1 97.88 97 ARG A CA 1
ATOM 729 C C . ARG A 1 97 ? -13.266 10.492 7.391 1 97.88 97 ARG A C 1
ATOM 731 O O . ARG A 1 97 ? -14.086 11.273 7.883 1 97.88 97 ARG A O 1
ATOM 738 N N . VAL A 1 98 ? -12.289 9.852 8.086 1 97.31 98 VAL A N 1
ATOM 739 C CA . VAL A 1 98 ? -12.016 10.281 9.453 1 97.31 98 VAL A CA 1
ATOM 740 C C . VAL A 1 98 ? -11.781 11.789 9.484 1 97.31 98 VAL A C 1
ATOM 742 O O . VAL A 1 98 ? -11.188 12.352 8.555 1 97.31 98 VAL A O 1
ATOM 745 N N . PRO A 1 99 ? -12.156 12.461 10.453 1 96.88 99 PRO A N 1
ATOM 746 C CA . PRO A 1 99 ? -12.07 13.922 10.477 1 96.88 99 PRO A CA 1
ATOM 747 C C . PRO A 1 99 ? -10.648 14.43 10.688 1 96.88 99 PRO A C 1
ATOM 749 O O . PRO A 1 99 ? -10.383 15.625 10.531 1 96.88 99 PRO A O 1
ATOM 752 N N . TRP A 1 100 ? -9.758 13.531 11.055 1 96.25 100 TRP A N 1
ATOM 753 C CA . TRP A 1 100 ? -8.398 13.953 11.367 1 96.25 100 TRP A CA 1
ATOM 754 C C . TRP A 1 100 ? -7.477 13.758 10.164 1 96.25 100 TRP A C 1
ATOM 756 O O . TRP A 1 100 ? -6.27 13.992 10.258 1 96.25 100 TRP A O 1
ATOM 766 N N . MET A 1 101 ? -7.996 13.258 9.023 1 96.5 101 MET A N 1
ATOM 767 C CA . MET A 1 101 ? -7.195 13.258 7.805 1 96.5 101 MET A CA 1
ATOM 768 C C . MET A 1 101 ? -6.723 14.664 7.461 1 96.5 101 MET A C 1
ATOM 770 O O . MET A 1 101 ? -7.496 15.617 7.535 1 96.5 101 MET A O 1
ATOM 774 N N . LYS A 1 102 ? -5.488 14.766 7.074 1 93.62 102 LYS A N 1
ATOM 775 C CA . LYS A 1 102 ? -4.938 16.094 6.836 1 93.62 102 LYS A CA 1
ATOM 776 C C . LYS A 1 102 ? -5.188 16.547 5.398 1 93.62 102 LYS A C 1
ATOM 778 O O . LYS A 1 102 ? -5.23 15.727 4.484 1 93.62 102 LYS A O 1
ATOM 783 N N . ASN A 1 103 ? -5.387 17.797 5.32 1 89.56 103 ASN A N 1
ATOM 784 C CA . ASN A 1 103 ? -5.473 18.469 4.027 1 89.56 103 ASN A CA 1
ATOM 785 C C . ASN A 1 103 ? -4.27 19.391 3.785 1 89.56 103 ASN A C 1
ATOM 787 O O . ASN A 1 103 ? -4.055 20.344 4.527 1 89.56 103 ASN A O 1
ATOM 791 N N . LEU A 1 104 ? -3.492 18.938 2.852 1 85.94 104 LEU A N 1
ATOM 792 C CA . LEU A 1 104 ? -2.299 19.719 2.553 1 85.94 104 LEU A CA 1
ATOM 793 C C . LEU A 1 104 ? -2.559 20.688 1.403 1 85.94 104 LEU A C 1
ATOM 795 O O . LEU A 1 104 ? -3.256 20.344 0.446 1 85.94 104 LEU A O 1
ATOM 799 N N . SER A 1 105 ? -1.952 21.891 1.658 1 82.81 105 SER A N 1
ATOM 800 C CA . SER A 1 105 ? -1.994 22.828 0.544 1 82.81 105 SER A CA 1
ATOM 801 C C . SER A 1 105 ? -1.137 22.344 -0.621 1 82.81 105 SER A C 1
ATOM 803 O O . SER A 1 105 ? -0.315 21.438 -0.46 1 82.81 105 SER A O 1
ATOM 805 N N . GLY A 1 106 ? -1.405 22.906 -1.812 1 78.62 106 GLY A N 1
ATOM 806 C CA . GLY A 1 106 ? -0.603 22.578 -2.98 1 78.62 106 GLY A CA 1
ATOM 807 C C . GLY A 1 106 ? 0.889 22.609 -2.707 1 78.62 106 GLY A C 1
ATOM 808 O O . GLY A 1 106 ? 1.58 21.609 -2.896 1 78.62 106 GLY A O 1
ATOM 809 N N . PRO A 1 107 ? 1.337 23.797 -2.135 1 79.62 107 PRO A N 1
ATOM 810 C CA . PRO A 1 107 ? 2.771 23.891 -1.854 1 79.62 107 PRO A CA 1
ATOM 811 C C . PRO A 1 107 ? 3.246 22.875 -0.817 1 79.62 107 PRO A C 1
ATOM 813 O O . PRO A 1 107 ? 4.348 22.344 -0.936 1 79.62 107 PRO A O 1
ATOM 816 N N . GLN A 1 108 ? 2.535 22.562 0.161 1 76.75 108 GLN A N 1
ATOM 817 C CA . GLN A 1 108 ? 2.887 21.562 1.161 1 76.75 108 GLN A CA 1
ATOM 818 C C . GLN A 1 108 ? 2.994 20.172 0.535 1 76.75 108 GLN A C 1
ATOM 820 O O . GLN A 1 108 ? 3.932 19.422 0.824 1 76.75 108 GLN A O 1
ATOM 825 N N . LEU A 1 109 ? 2.086 19.875 -0.3 1 79.94 109 LEU A N 1
ATOM 826 C CA . LEU A 1 109 ? 2.07 18.594 -0.99 1 79.94 109 LEU A CA 1
ATOM 827 C C . LEU A 1 109 ? 3.295 18.438 -1.886 1 79.94 109 LEU A C 1
ATOM 829 O O . LEU A 1 109 ? 3.92 17.375 -1.916 1 79.94 109 LEU A O 1
ATOM 833 N N . GLU A 1 110 ? 3.576 19.516 -2.49 1 78.56 110 GLU A N 1
ATOM 834 C CA . GLU A 1 110 ? 4.711 19.484 -3.408 1 78.56 110 GLU A CA 1
ATOM 835 C C . GLU A 1 110 ? 6.016 19.203 -2.664 1 78.56 110 GLU A C 1
ATOM 837 O O . GLU A 1 110 ? 6.914 18.562 -3.201 1 78.56 110 GLU A O 1
ATOM 842 N N . GLN A 1 111 ? 6.137 19.719 -1.509 1 72.94 111 GLN A N 1
ATOM 843 C CA . GLN A 1 111 ? 7.332 19.453 -0.71 1 72.94 111 GLN A CA 1
ATOM 844 C C . GLN A 1 111 ? 7.5 17.969 -0.431 1 72.94 111 GLN A C 1
ATOM 846 O O . GLN A 1 111 ? 8.609 17.438 -0.478 1 72.94 111 GLN A O 1
ATOM 851 N N . PHE A 1 112 ? 6.445 17.375 -0.19 1 73 112 PHE A N 1
ATOM 852 C CA . PHE A 1 112 ? 6.5 15.938 0.074 1 73 112 PHE A CA 1
ATOM 853 C C . PHE A 1 112 ? 6.781 15.156 -1.207 1 73 112 PHE A C 1
ATOM 855 O O . PHE A 1 112 ? 7.586 14.227 -1.212 1 73 112 PHE A O 1
ATOM 862 N N . LEU A 1 113 ? 6.137 15.625 -2.203 1 72.06 113 LEU A N 1
ATOM 863 C CA . LEU A 1 113 ? 6.258 14.922 -3.475 1 72.06 113 LEU A CA 1
ATOM 864 C C . LEU A 1 113 ? 7.668 15.07 -4.043 1 72.06 113 LEU A C 1
ATOM 866 O O . LEU A 1 113 ? 8.211 14.125 -4.625 1 72.06 113 LEU A O 1
ATOM 870 N N . ASN A 1 114 ? 8.203 16.219 -3.795 1 64.5 114 ASN A N 1
ATOM 871 C CA . ASN A 1 114 ? 9.555 16.469 -4.277 1 64.5 114 ASN A CA 1
ATOM 872 C C . ASN A 1 114 ? 10.594 15.703 -3.471 1 64.5 114 ASN A C 1
ATOM 874 O O . ASN A 1 114 ? 11.555 15.172 -4.031 1 64.5 114 ASN A O 1
ATOM 878 N N . ILE A 1 115 ? 10.484 15.672 -2.277 1 56.34 115 ILE A N 1
ATOM 879 C CA . ILE A 1 115 ? 11.438 14.969 -1.422 1 56.34 115 ILE A CA 1
ATOM 880 C C . ILE A 1 115 ? 11.445 13.484 -1.771 1 56.34 115 ILE A C 1
ATOM 882 O O . ILE A 1 115 ? 12.516 12.867 -1.848 1 56.34 115 ILE A O 1
ATOM 886 N N . SER A 1 116 ? 10.359 12.984 -1.894 1 57.19 116 SER A N 1
ATOM 887 C CA . SER A 1 116 ? 10.273 11.562 -2.211 1 57.19 116 SER A CA 1
ATOM 888 C C . SER A 1 116 ? 10.938 11.25 -3.549 1 57.19 116 SER A C 1
ATOM 890 O O . SER A 1 116 ? 11.594 10.219 -3.697 1 57.19 116 SER A O 1
ATOM 892 N N . PHE A 1 117 ? 10.828 12.312 -4.492 1 53.47 117 PHE A N 1
ATOM 893 C CA . PHE A 1 117 ? 11.406 12.117 -5.82 1 53.47 117 PHE A CA 1
ATOM 894 C C . PHE A 1 117 ? 12.867 12.547 -5.848 1 53.47 117 PHE A C 1
ATOM 896 O O . PHE A 1 117 ? 13.688 11.922 -6.52 1 53.47 117 PHE A O 1
ATOM 903 N N . ILE A 1 118 ? 13.188 13.719 -5.25 1 46.59 118 ILE A N 1
ATOM 904 C CA . ILE A 1 118 ? 14.562 14.203 -5.23 1 46.59 118 ILE A CA 1
ATOM 905 C C . ILE A 1 118 ? 15.461 13.172 -4.539 1 46.59 118 ILE A C 1
ATOM 907 O O . ILE A 1 118 ? 16.578 12.898 -5.004 1 46.59 118 ILE A O 1
ATOM 911 N N . ASP A 1 119 ? 15.148 12.797 -3.352 1 47.62 119 ASP A N 1
ATOM 912 C CA . ASP A 1 119 ? 16.031 11.781 -2.783 1 47.62 119 ASP A CA 1
ATOM 913 C C . ASP A 1 119 ? 16.297 10.664 -3.783 1 47.62 119 ASP A C 1
ATOM 915 O O . ASP A 1 119 ? 17.344 10.016 -3.734 1 47.62 119 ASP A O 1
ATOM 919 N N . GLU A 1 120 ? 15.383 10.383 -4.609 1 44.28 120 GLU A N 1
ATOM 920 C CA . GLU A 1 120 ? 15.609 9.43 -5.691 1 44.28 120 GLU A CA 1
ATOM 921 C C . GLU A 1 120 ? 16.547 10.008 -6.746 1 44.28 120 GLU A C 1
ATOM 923 O O . GLU A 1 120 ? 17.406 9.297 -7.281 1 44.28 120 GLU A O 1
ATOM 928 N N . GLU A 1 121 ? 16.328 11.266 -7.156 1 40.81 121 GLU A N 1
ATOM 929 C CA . GLU A 1 121 ? 17.203 11.891 -8.141 1 40.81 121 GLU A CA 1
ATOM 930 C C . GLU A 1 121 ? 18.547 12.281 -7.531 1 40.81 121 GLU A C 1
ATOM 932 O O . GLU A 1 121 ? 19.547 12.391 -8.242 1 40.81 121 GLU A O 1
ATOM 937 N N . GLY A 1 122 ? 18.625 12.664 -6.367 1 37.16 122 GLY A N 1
ATOM 938 C CA . GLY A 1 122 ? 19.922 13.055 -5.859 1 37.16 122 GLY A CA 1
ATOM 939 C C . GLY A 1 122 ? 21 12.023 -6.145 1 37.16 122 GLY A C 1
ATOM 940 O O . GLY A 1 122 ? 22.188 12.336 -6.121 1 37.16 122 GLY A O 1
ATOM 941 N N . TRP A 1 123 ? 20.688 10.828 -6.117 1 36.84 123 TRP A N 1
ATOM 942 C CA . TRP A 1 123 ? 21.766 9.992 -6.625 1 36.84 123 TRP A CA 1
ATOM 943 C C . TRP A 1 123 ? 22.109 10.359 -8.07 1 36.84 123 TRP A C 1
ATOM 945 O O . TRP A 1 123 ? 23.25 10.227 -8.5 1 36.84 123 TRP A O 1
ATOM 955 N N . ILE A 1 124 ? 21.188 10.875 -8.867 1 33.66 124 ILE A N 1
ATOM 956 C CA . ILE A 1 124 ? 21.562 11.266 -10.219 1 33.66 124 ILE A CA 1
ATOM 957 C C . ILE A 1 124 ? 22.297 12.609 -10.18 1 33.66 124 ILE A C 1
ATOM 959 O O . ILE A 1 124 ? 23.219 12.844 -10.961 1 33.66 124 ILE A O 1
ATOM 963 N N . ALA A 1 125 ? 22.016 13.547 -9.383 1 35.28 125 ALA A N 1
ATOM 964 C CA . ALA A 1 125 ? 22.703 14.836 -9.453 1 35.28 125 ALA A CA 1
ATOM 965 C C . ALA A 1 125 ? 24.156 14.719 -9.023 1 35.28 125 ALA A C 1
ATOM 967 O O . ALA A 1 125 ? 24.953 15.633 -9.25 1 35.28 125 ALA A O 1
ATOM 968 N N . LYS A 1 126 ? 24.484 13.875 -8.18 1 35.19 126 LYS A N 1
ATOM 969 C CA . LYS A 1 126 ? 25.906 13.852 -7.879 1 35.19 126 LYS A CA 1
ATOM 970 C C . LYS A 1 126 ? 26.688 13.109 -8.961 1 35.19 126 LYS A C 1
ATOM 972 O O . LYS A 1 126 ? 27.859 12.773 -8.773 1 35.19 126 LYS A O 1
ATOM 977 N N . LEU A 1 127 ? 25.938 12.695 -9.93 1 30.67 127 LEU A N 1
ATOM 978 C CA . LEU A 1 127 ? 26.906 12.266 -10.93 1 30.67 127 LEU A CA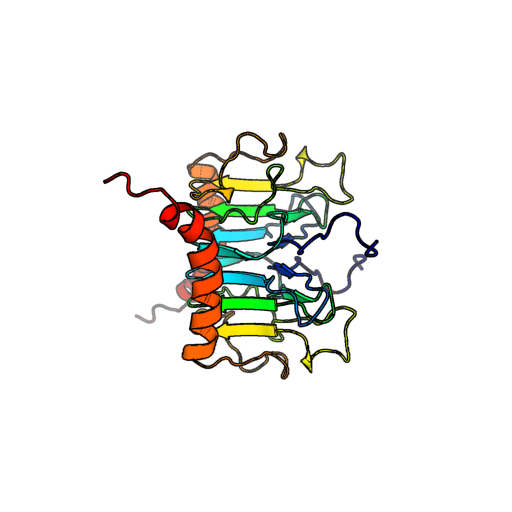 1
ATOM 979 C C . LEU A 1 127 ? 27.719 13.445 -11.445 1 30.67 127 LEU A C 1
ATOM 981 O O . LEU A 1 127 ? 27.188 14.531 -11.656 1 30.67 127 LEU A O 1
ATOM 985 N N . PRO A 1 128 ? 28.969 13.438 -11.172 1 30.78 128 PRO A N 1
ATOM 986 C CA . PRO A 1 128 ? 29.922 14.391 -11.758 1 30.78 128 PRO A CA 1
ATOM 987 C C . PRO A 1 128 ? 29.641 14.664 -13.234 1 30.78 128 PRO A C 1
ATOM 989 O O . PRO A 1 128 ? 29.359 13.734 -13.992 1 30.78 128 PRO A O 1
ATOM 992 N N . THR A 1 129 ? 28.891 15.609 -13.586 1 30.83 129 THR A N 1
ATOM 993 C CA . THR A 1 129 ? 29.031 16.109 -14.953 1 30.83 129 THR A CA 1
ATOM 994 C C . THR A 1 129 ? 30.5 16.234 -15.328 1 30.83 129 THR A C 1
ATOM 996 O O . THR A 1 129 ? 31.219 17.078 -14.773 1 30.83 129 THR A O 1
ATOM 999 N N . THR A 1 130 ? 31.156 15.211 -15.375 1 27.03 130 THR A N 1
ATOM 1000 C CA . THR A 1 130 ? 32.438 15.32 -16.062 1 27.03 130 THR A CA 1
ATOM 1001 C C . THR A 1 130 ? 32.281 15.953 -17.438 1 27.03 130 THR A C 1
ATOM 1003 O O . THR A 1 130 ? 31.594 15.398 -18.297 1 27.03 130 THR A O 1
ATOM 1006 N N . ILE A 1 131 ? 31.719 17.25 -17.484 1 21.27 131 ILE A N 1
ATOM 1007 C CA . ILE A 1 131 ? 32.438 17.906 -18.562 1 21.27 131 ILE A CA 1
ATOM 1008 C C . ILE A 1 131 ? 33.844 18.281 -18.094 1 21.27 131 ILE A C 1
ATOM 1010 O O . ILE A 1 131 ? 34.031 18.719 -16.953 1 21.27 131 ILE A O 1
ATOM 1014 N N . MET B 1 1 ? 16.641 0.048 21.641 1 23.88 1 MET B N 1
ATOM 1015 C CA . MET B 1 1 ? 16.5 -0.724 20.406 1 23.88 1 MET B CA 1
ATOM 1016 C C . MET B 1 1 ? 15.047 -0.845 20 1 23.88 1 MET B C 1
ATOM 1018 O O . MET B 1 1 ? 14.211 -1.328 20.766 1 23.88 1 MET B O 1
ATOM 1022 N N . GLY B 1 2 ? 14.453 -0.008 19.156 1 33.66 2 GLY B N 1
ATOM 1023 C CA . GLY B 1 2 ? 13.008 0.177 19.125 1 33.66 2 GLY B CA 1
ATOM 1024 C C . GLY B 1 2 ? 12.242 -1.122 18.953 1 33.66 2 GLY B C 1
ATOM 1025 O O . GLY B 1 2 ? 12.828 -2.154 18.625 1 33.66 2 GLY B O 1
ATOM 1026 N N . LYS B 1 3 ? 11.109 -1.266 19.609 1 34.62 3 LYS B N 1
ATOM 1027 C CA . LYS B 1 3 ? 10.406 -2.537 19.75 1 34.62 3 LYS B CA 1
ATOM 1028 C C . LYS B 1 3 ? 10.586 -3.4 18.5 1 34.62 3 LYS B C 1
ATOM 1030 O O . LYS B 1 3 ? 10.453 -4.625 18.578 1 34.62 3 LYS B O 1
ATOM 1035 N N . TYR B 1 4 ? 10.195 -2.832 17.312 1 36.56 4 TYR B N 1
ATOM 1036 C CA . TYR B 1 4 ? 10.336 -3.705 16.141 1 36.56 4 TYR B CA 1
ATOM 1037 C C . TYR B 1 4 ? 11.75 -3.623 15.578 1 36.56 4 TYR B C 1
ATOM 1039 O O . TYR B 1 4 ? 12.367 -2.555 15.586 1 36.56 4 TYR B O 1
ATOM 1047 N N . GLY B 1 5 ? 12.812 -4.426 15.859 1 39.72 5 GLY B N 1
ATOM 1048 C CA . GLY B 1 5 ? 14.125 -4.578 15.25 1 39.72 5 GLY B CA 1
ATOM 1049 C C . GLY B 1 5 ? 14.477 -3.443 14.312 1 39.72 5 GLY B C 1
ATOM 1050 O O . GLY B 1 5 ? 13.844 -2.387 14.336 1 39.72 5 GLY B O 1
ATOM 1051 N N . PRO B 1 6 ? 15.422 -3.691 13.312 1 43.69 6 PRO B N 1
ATOM 1052 C CA . PRO B 1 6 ? 15.812 -2.578 12.445 1 43.69 6 PRO B CA 1
ATOM 1053 C C . PRO B 1 6 ? 14.617 -1.732 12 1 43.69 6 PRO B C 1
ATOM 1055 O O . PRO B 1 6 ? 13.484 -2.221 11.977 1 43.69 6 PRO B O 1
ATOM 1058 N N . LYS B 1 7 ? 14.773 -0.461 12.039 1 49.03 7 LYS B N 1
ATOM 1059 C CA . LYS B 1 7 ? 13.734 0.542 11.805 1 49.03 7 LYS B CA 1
ATOM 1060 C C . LYS B 1 7 ? 12.812 0.127 10.664 1 49.03 7 LYS B C 1
ATOM 1062 O O . LYS B 1 7 ? 13.281 -0.229 9.578 1 49.03 7 LYS B O 1
ATOM 1067 N N . PHE B 1 8 ? 11.711 -0.658 10.898 1 56.69 8 PHE B N 1
ATOM 1068 C CA . PHE B 1 8 ? 10.68 -1.036 9.938 1 56.69 8 PHE B CA 1
ATOM 1069 C C . PHE B 1 8 ? 9.742 0.133 9.656 1 56.69 8 PHE B C 1
ATOM 1071 O O . PHE B 1 8 ? 9.117 0.66 10.578 1 56.69 8 PHE B O 1
ATOM 1078 N N . ASP B 1 9 ? 9.969 0.717 8.469 1 63.75 9 ASP B N 1
ATOM 1079 C CA . ASP B 1 9 ? 9.227 1.935 8.148 1 63.75 9 ASP B CA 1
ATOM 1080 C C . ASP B 1 9 ? 7.797 1.613 7.73 1 63.75 9 ASP B C 1
ATOM 1082 O O . ASP B 1 9 ? 7.078 2.486 7.242 1 63.75 9 ASP B O 1
ATOM 1086 N N . GLY B 1 10 ? 7.516 0.267 7.957 1 76.31 10 GLY B N 1
ATOM 1087 C CA . GLY B 1 10 ? 6.156 -0.049 7.547 1 76.31 10 GLY B CA 1
ATOM 1088 C C . GLY B 1 10 ? 6.094 -0.987 6.355 1 76.31 10 GLY B C 1
ATOM 1089 O O . GLY B 1 10 ? 7.02 -1.767 6.125 1 76.31 10 GLY B O 1
ATOM 1090 N N . VAL B 1 11 ? 4.883 -1.152 5.797 1 81.69 11 VAL B N 1
ATOM 1091 C CA . VAL B 1 11 ? 4.66 -2.01 4.637 1 81.69 11 VAL B CA 1
ATOM 1092 C C . VAL B 1 11 ? 3.791 -1.281 3.615 1 81.69 11 VAL B C 1
ATOM 1094 O O . VAL B 1 11 ? 2.848 -0.579 3.98 1 81.69 11 VAL B O 1
ATOM 1097 N N . ILE B 1 12 ? 4.176 -1.401 2.379 1 84 12 ILE B N 1
ATOM 1098 C CA . ILE B 1 12 ? 3.408 -0.77 1.312 1 84 12 ILE B CA 1
ATOM 1099 C C . ILE B 1 12 ? 1.983 -1.32 1.304 1 84 12 ILE B C 1
ATOM 1101 O O . ILE B 1 12 ? 1.019 -0.562 1.176 1 84 12 ILE B O 1
ATOM 1105 N N . THR B 1 13 ? 1.93 -2.631 1.528 1 85.19 13 THR B N 1
ATOM 1106 C CA . THR B 1 13 ? 0.582 -3.188 1.562 1 85.19 13 THR B CA 1
ATOM 1107 C C . THR B 1 13 ? 0.545 -4.465 2.395 1 85.19 13 THR B C 1
ATOM 1109 O O . THR B 1 13 ? 1.588 -5.062 2.674 1 85.19 13 THR B O 1
ATOM 1112 N N . ALA B 1 14 ? -0.678 -4.734 2.924 1 80.88 14 ALA B N 1
ATOM 1113 C CA . ALA B 1 14 ? -0.967 -5.98 3.633 1 80.88 14 ALA B CA 1
ATOM 1114 C C . ALA B 1 14 ? -2.361 -6.496 3.287 1 80.88 14 ALA B C 1
ATOM 1116 O O . ALA B 1 14 ? -3.344 -5.758 3.381 1 80.88 14 ALA B O 1
ATOM 1117 N N . GLN B 1 15 ? -2.41 -7.707 2.869 1 83.12 15 GLN B N 1
ATOM 1118 C CA . GLN B 1 15 ? -3.684 -8.219 2.375 1 83.12 15 GLN B CA 1
ATOM 1119 C C . GLN B 1 15 ? -4.027 -9.555 3.027 1 83.12 15 GLN B C 1
ATOM 1121 O O . GLN B 1 15 ? -3.135 -10.32 3.389 1 83.12 15 GLN B O 1
ATOM 1126 N N . GLU B 1 16 ? -5.293 -9.648 3.268 1 76.75 16 GLU B N 1
ATOM 1127 C CA . GLU B 1 16 ? -5.82 -10.891 3.822 1 76.75 16 GLU B CA 1
ATOM 1128 C C . GLU B 1 16 ? -6.742 -11.594 2.828 1 76.75 16 GLU B C 1
ATOM 1130 O O . GLU B 1 16 ? -7.543 -10.945 2.152 1 76.75 16 GLU B O 1
ATOM 1135 N N . ARG B 1 17 ? -6.625 -12.797 2.627 1 75.88 17 ARG B N 1
ATOM 1136 C CA . ARG B 1 17 ? -7.484 -13.734 1.914 1 75.88 17 ARG B CA 1
ATOM 1137 C C . ARG B 1 17 ? -7.52 -15.094 2.617 1 75.88 17 ARG B C 1
ATOM 1139 O O . ARG B 1 17 ? -6.488 -15.75 2.76 1 75.88 17 ARG B O 1
ATOM 1146 N N . GLU B 1 18 ? -8.688 -15.477 3.045 1 79.94 18 GLU B N 1
ATOM 1147 C CA . GLU B 1 18 ? -8.789 -16.578 3.998 1 79.94 18 GLU B CA 1
ATOM 1148 C C . GLU B 1 18 ? -8.711 -17.922 3.289 1 79.94 18 GLU B C 1
ATOM 1150 O O . GLU B 1 18 ? -8.406 -18.953 3.914 1 79.94 18 GLU B O 1
ATOM 1155 N N . SER B 1 19 ? -9.078 -17.922 2.086 1 80.44 19 SER B N 1
ATOM 1156 C CA . SER B 1 19 ? -9.047 -19.203 1.389 1 80.44 19 SER B CA 1
ATOM 1157 C C . SER B 1 19 ? -8.758 -19.016 -0.097 1 80.44 19 SER B C 1
ATOM 1159 O O . SER B 1 19 ? -8.883 -17.906 -0.627 1 80.44 19 SER B O 1
ATOM 1161 N N . ALA B 1 20 ? -8.344 -20.141 -0.726 1 80.25 20 ALA B N 1
ATOM 1162 C CA . ALA B 1 20 ? -8.031 -20.141 -2.152 1 80.25 20 ALA B CA 1
ATOM 1163 C C . ALA B 1 20 ? -9.266 -19.812 -2.99 1 80.25 20 ALA B C 1
ATOM 1165 O O . ALA B 1 20 ? -9.148 -19.391 -4.141 1 80.25 20 ALA B O 1
ATOM 1166 N N . ASN B 1 21 ? -10.453 -19.906 -2.389 1 78.44 21 ASN B N 1
ATOM 1167 C CA . ASN B 1 21 ? -11.695 -19.75 -3.141 1 78.44 21 ASN B CA 1
ATOM 1168 C C . ASN B 1 21 ? -12.164 -18.297 -3.143 1 78.44 21 ASN B C 1
ATOM 1170 O O . ASN B 1 21 ? -13.031 -17.922 -3.928 1 78.44 21 ASN B O 1
ATOM 1174 N N . GLU B 1 22 ? -11.594 -17.562 -2.309 1 75.88 22 GLU B N 1
ATOM 1175 C CA . GLU B 1 22 ? -11.953 -16.141 -2.301 1 75.88 22 GLU B CA 1
ATOM 1176 C C . GLU B 1 22 ? -11.305 -15.406 -3.467 1 75.88 22 GLU B C 1
ATOM 1178 O O . GLU B 1 22 ? -10.148 -15.664 -3.805 1 75.88 22 GLU B O 1
ATOM 1183 N N . THR B 1 23 ? -12.023 -14.508 -4.09 1 73.25 23 THR B N 1
ATOM 1184 C CA . THR B 1 23 ? -11.531 -13.773 -5.246 1 73.25 23 THR B CA 1
ATOM 1185 C C . THR B 1 23 ? -10.992 -12.406 -4.824 1 73.25 23 THR B C 1
ATOM 1187 O O . THR B 1 23 ? -10.883 -11.5 -5.648 1 73.25 23 THR B O 1
ATOM 1190 N N . THR B 1 24 ? -10.625 -12.32 -3.611 1 78.06 24 THR B N 1
ATOM 1191 C CA . THR B 1 24 ? -10.211 -11.008 -3.113 1 78.06 24 THR B CA 1
ATOM 1192 C C . THR B 1 24 ? -8.719 -10.789 -3.342 1 78.06 24 THR B C 1
ATOM 1194 O O . THR B 1 24 ? -7.965 -11.75 -3.506 1 78.06 24 THR B O 1
ATOM 1197 N N . GLY B 1 25 ? -8.305 -9.664 -3.475 1 85.12 25 GLY B N 1
ATOM 1198 C CA . GLY B 1 25 ? -6.93 -9.227 -3.641 1 85.12 25 GLY B CA 1
ATOM 1199 C C . GLY B 1 25 ? -6.801 -7.75 -3.941 1 85.12 25 GLY B C 1
ATOM 1200 O O . GLY B 1 25 ? -7.805 -7.059 -4.125 1 85.12 25 GLY B O 1
ATOM 1201 N N . PHE B 1 26 ? -5.535 -7.277 -3.939 1 88.94 26 PHE B N 1
ATOM 1202 C CA . PHE B 1 26 ? -5.246 -5.898 -4.316 1 88.94 26 PHE B CA 1
ATOM 1203 C C . PHE B 1 26 ? -4.453 -5.848 -5.617 1 88.94 26 PHE B C 1
ATOM 1205 O O . PHE B 1 26 ? -3.574 -6.684 -5.848 1 88.94 26 PHE B O 1
ATOM 1212 N N . VAL B 1 27 ? -4.801 -4.879 -6.371 1 88.25 27 VAL B N 1
ATOM 1213 C CA . VAL B 1 27 ? -4.02 -4.578 -7.566 1 88.25 27 VAL B CA 1
ATOM 1214 C C . VAL B 1 27 ? -3.551 -3.125 -7.527 1 88.25 27 VAL B C 1
ATOM 1216 O O . VAL B 1 27 ? -4.352 -2.213 -7.312 1 88.25 27 VAL B O 1
ATOM 1219 N N . PHE B 1 28 ? -2.268 -2.906 -7.691 1 91.56 28 PHE B N 1
ATOM 1220 C CA . PHE B 1 28 ? -1.643 -1.608 -7.918 1 91.56 28 PHE B CA 1
ATOM 1221 C C . PHE B 1 28 ? -1.101 -1.511 -9.336 1 91.56 28 PHE B C 1
ATOM 1223 O O . PHE B 1 28 ? -0.17 -2.232 -9.703 1 91.56 28 PHE B O 1
ATOM 1230 N N . LYS B 1 29 ? -1.688 -0.648 -10.086 1 90.94 29 LYS B N 1
ATOM 1231 C CA . LYS B 1 29 ? -1.251 -0.525 -11.469 1 90.94 29 LYS B CA 1
ATOM 1232 C C . LYS B 1 29 ? -0.877 0.916 -11.805 1 90.94 29 LYS B C 1
ATOM 1234 O O . LYS B 1 29 ? -1.567 1.852 -11.398 1 90.94 29 LYS B O 1
ATOM 1239 N N . ASN B 1 30 ? 0.219 1.081 -12.547 1 94.19 30 ASN B N 1
ATOM 1240 C CA . ASN B 1 30 ? 0.667 2.393 -13 1 94.19 30 ASN B CA 1
ATOM 1241 C C . ASN B 1 30 ? 0.891 3.346 -11.828 1 94.19 30 ASN B C 1
ATOM 1243 O O . ASN B 1 30 ? 0.417 4.484 -11.844 1 94.19 30 ASN B O 1
ATOM 1247 N N . CYS B 1 31 ? 1.613 2.814 -10.906 1 92.94 31 CYS B N 1
ATOM 1248 C CA . CYS B 1 31 ? 1.82 3.598 -9.688 1 92.94 31 CYS B CA 1
ATOM 1249 C C . CYS B 1 31 ? 3.248 4.125 -9.617 1 92.94 31 CYS B C 1
ATOM 1251 O O . CYS B 1 31 ? 4.184 3.459 -10.07 1 92.94 31 CYS B O 1
ATOM 1253 N N . ASN B 1 32 ? 3.35 5.305 -9.117 1 92.31 32 ASN B N 1
ATOM 1254 C CA . ASN B 1 32 ? 4.617 5.777 -8.57 1 92.31 32 ASN B CA 1
ATOM 1255 C C . ASN B 1 32 ? 4.66 5.625 -7.051 1 92.31 32 ASN B C 1
ATOM 1257 O O . ASN B 1 32 ? 4.02 6.391 -6.328 1 92.31 32 ASN B O 1
ATOM 1261 N N . ILE B 1 33 ? 5.328 4.602 -6.617 1 91.25 33 ILE B N 1
ATOM 1262 C CA . ILE B 1 33 ? 5.438 4.293 -5.195 1 91.25 33 ILE B CA 1
ATOM 1263 C C . ILE B 1 33 ? 6.812 4.723 -4.68 1 91.25 33 ILE B C 1
ATOM 1265 O O . ILE B 1 33 ? 7.84 4.219 -5.141 1 91.25 33 ILE B O 1
ATOM 1269 N N . SER B 1 34 ? 6.801 5.664 -3.746 1 88.5 34 SER B N 1
ATOM 1270 C CA . SER B 1 34 ? 8.07 6.168 -3.229 1 88.5 34 SER B CA 1
ATOM 1271 C C . SER B 1 34 ? 8.016 6.355 -1.717 1 88.5 34 SER B C 1
ATOM 1273 O O . SER B 1 34 ? 6.945 6.258 -1.112 1 88.5 34 SER B O 1
ATOM 1275 N N . GLY B 1 35 ? 9.211 6.469 -1.104 1 82.12 35 GLY B N 1
ATOM 1276 C CA . GLY B 1 35 ? 9.375 6.723 0.317 1 82.12 35 GLY B CA 1
ATOM 1277 C C . GLY B 1 35 ? 10.742 7.289 0.667 1 82.12 35 GLY B C 1
ATOM 1278 O O . GLY B 1 35 ? 11.641 7.324 -0.176 1 82.12 35 GLY B O 1
ATOM 1279 N N . THR B 1 36 ? 10.781 7.805 1.922 1 74 36 THR B N 1
ATOM 1280 C CA . THR B 1 36 ? 12.055 8.359 2.365 1 74 36 THR B CA 1
ATOM 1281 C C . THR B 1 36 ? 12.516 7.691 3.654 1 74 36 THR B C 1
ATOM 1283 O O . THR B 1 36 ? 11.703 7.16 4.41 1 74 36 THR B O 1
ATOM 1286 N N . GLY B 1 37 ? 13.938 7.68 3.877 1 65.75 37 GLY B N 1
ATOM 1287 C CA . GLY B 1 37 ? 14.586 7.461 5.16 1 65.75 37 GLY B CA 1
ATOM 1288 C C . GLY B 1 37 ? 14.641 5.996 5.559 1 65.75 37 GLY B C 1
ATOM 1289 O O . GLY B 1 37 ? 15.352 5.629 6.496 1 65.75 37 GLY B O 1
ATOM 1290 N N . GLY B 1 38 ? 13.945 5.07 4.957 1 71.12 38 GLY B N 1
ATOM 1291 C CA . GLY B 1 38 ? 13.969 3.695 5.43 1 71.12 38 GLY B CA 1
ATOM 1292 C C . GLY B 1 38 ? 13.648 2.684 4.348 1 71.12 38 GLY B C 1
ATOM 1293 O O . GLY B 1 38 ? 13.594 3.031 3.164 1 71.12 38 GLY B O 1
ATOM 1294 N N . LYS B 1 39 ? 13.789 1.465 4.883 1 81.88 39 LYS B N 1
ATOM 1295 C CA . LYS B 1 39 ? 13.438 0.363 3.99 1 81.88 39 LYS B CA 1
ATOM 1296 C C . LYS B 1 39 ? 12.141 -0.313 4.438 1 81.88 39 LYS B C 1
ATOM 1298 O O . LYS B 1 39 ? 11.828 -0.338 5.629 1 81.88 39 LYS B O 1
ATOM 1303 N N . THR B 1 40 ? 11.414 -0.699 3.469 1 87.38 40 THR B N 1
ATOM 1304 C CA . THR B 1 40 ? 10.125 -1.322 3.74 1 87.38 40 THR B CA 1
ATOM 1305 C C . THR B 1 40 ? 9.914 -2.537 2.844 1 87.38 40 THR B C 1
ATOM 1307 O O . THR B 1 40 ? 10.742 -2.832 1.981 1 87.38 40 THR B O 1
ATOM 1310 N N . GLN B 1 41 ? 8.867 -3.336 3.178 1 90.62 41 GLN B N 1
ATOM 1311 C CA . GLN B 1 41 ? 8.43 -4.434 2.316 1 90.62 41 GLN B CA 1
ATOM 1312 C C . GLN B 1 41 ? 7.348 -3.975 1.347 1 90.62 41 GLN B C 1
ATOM 1314 O O . GLN B 1 41 ? 6.559 -3.08 1.664 1 90.62 41 GLN B O 1
ATOM 1319 N N . LEU B 1 42 ? 7.34 -4.625 0.17 1 93.56 42 LEU B N 1
ATOM 1320 C CA . LEU B 1 42 ? 6.242 -4.398 -0.762 1 93.56 42 LEU B CA 1
ATOM 1321 C C . LEU B 1 42 ? 4.914 -4.848 -0.158 1 93.56 42 LEU B C 1
ATOM 1323 O O . LEU B 1 42 ? 3.891 -4.184 -0.339 1 93.56 42 LEU B O 1
ATOM 1327 N N . GLY B 1 43 ? 4.98 -5.91 0.515 1 92.69 43 GLY B N 1
ATOM 1328 C CA . GLY B 1 43 ? 3.76 -6.414 1.126 1 92.69 43 GLY B CA 1
ATOM 1329 C C . GLY B 1 43 ? 4.004 -7.547 2.105 1 92.69 43 GLY B C 1
ATOM 1330 O O . GLY B 1 43 ? 5.051 -8.195 2.064 1 92.69 43 GLY B O 1
ATOM 1331 N N . ARG B 1 44 ? 3.031 -7.699 2.979 1 89.25 44 ARG B N 1
ATOM 1332 C CA . ARG B 1 44 ? 3.006 -8.773 3.965 1 89.25 44 ARG B CA 1
ATOM 1333 C C . ARG B 1 44 ? 1.717 -9.578 3.861 1 89.25 44 ARG B C 1
ATOM 1335 O O . ARG B 1 44 ? 0.647 -9.023 3.611 1 89.25 44 ARG B O 1
ATOM 1342 N N . ALA B 1 45 ? 1.929 -10.82 4.086 1 88.94 45 ALA B N 1
ATOM 1343 C CA . ALA B 1 45 ? 0.746 -11.68 4.125 1 88.94 45 ALA B CA 1
ATOM 1344 C C . ALA B 1 45 ? 0.093 -11.648 5.504 1 88.94 45 ALA B C 1
ATOM 1346 O O . ALA B 1 45 ? 0.733 -11.977 6.508 1 88.94 45 ALA B O 1
ATOM 1347 N N . LEU B 1 46 ? -1.138 -11.266 5.469 1 86.56 46 LEU B N 1
ATOM 1348 C CA . LEU B 1 46 ? -1.859 -11.273 6.734 1 86.56 46 LEU B CA 1
ATOM 1349 C C . LEU B 1 46 ? -2.572 -12.609 6.945 1 86.56 46 LEU B C 1
ATOM 1351 O O . LEU B 1 46 ? -3.006 -12.914 8.055 1 86.56 46 LEU B O 1
ATOM 1355 N N . THR B 1 47 ? -2.748 -13.352 5.902 1 87.19 47 THR B N 1
ATOM 1356 C CA . THR B 1 47 ? -3.273 -14.711 5.945 1 87.19 47 THR B CA 1
ATOM 1357 C C . THR B 1 47 ? -2.574 -15.594 4.914 1 87.19 47 THR B C 1
ATOM 1359 O O . THR B 1 47 ? -1.776 -15.102 4.109 1 87.19 47 THR B O 1
ATOM 1362 N N . ALA B 1 48 ? -2.924 -16.828 4.91 1 90.56 48 ALA B N 1
ATOM 1363 C CA . ALA B 1 48 ? -2.164 -17.828 4.172 1 90.56 48 ALA B CA 1
ATOM 1364 C C . ALA B 1 48 ? -2.436 -17.734 2.674 1 90.56 48 ALA B C 1
ATOM 1366 O O . ALA B 1 48 ? -1.723 -18.344 1.868 1 90.56 48 ALA B O 1
ATOM 1367 N N . TYR B 1 49 ? -3.367 -16.953 2.254 1 89.25 49 TYR B N 1
ATOM 1368 C CA . TYR B 1 49 ? -3.709 -16.906 0.837 1 89.25 49 TYR B CA 1
ATOM 1369 C C . TYR B 1 49 ? -3.676 -15.477 0.314 1 89.25 49 TYR B C 1
ATOM 1371 O O . TYR B 1 49 ? -4.32 -15.156 -0.688 1 89.25 49 TYR B O 1
ATOM 1379 N N . ALA B 1 50 ? -2.941 -14.617 1.03 1 89.44 50 ALA B N 1
ATOM 1380 C CA . ALA B 1 50 ? -2.861 -13.219 0.626 1 89.44 50 ALA B CA 1
ATOM 1381 C C . ALA B 1 50 ? -2.494 -13.094 -0.849 1 89.44 50 ALA B C 1
ATOM 1383 O O . ALA B 1 50 ? -1.772 -13.93 -1.39 1 89.44 50 ALA B O 1
ATOM 1384 N N . ARG B 1 51 ? -3.078 -12.031 -1.529 1 88.94 51 ARG B N 1
ATOM 1385 C CA . ARG B 1 51 ? -2.881 -11.82 -2.959 1 88.94 51 ARG B CA 1
ATOM 1386 C C . ARG B 1 51 ? -2.699 -10.336 -3.271 1 88.94 51 ARG B C 1
ATOM 1388 O O . ARG B 1 51 ? -3.598 -9.531 -3.021 1 88.94 51 ARG B O 1
ATOM 1395 N N . VAL B 1 52 ? -1.543 -9.953 -3.828 1 91.56 52 VAL B N 1
ATOM 1396 C CA . VAL B 1 52 ? -1.244 -8.586 -4.25 1 91.56 52 VAL B CA 1
ATOM 1397 C C . VAL B 1 52 ? -0.516 -8.609 -5.594 1 91.56 52 VAL B C 1
ATOM 1399 O O . VAL B 1 52 ? 0.429 -9.383 -5.781 1 91.56 52 VAL B O 1
ATOM 1402 N N . ILE B 1 53 ? -1.045 -7.832 -6.445 1 90.94 53 ILE B N 1
ATOM 1403 C CA . ILE B 1 53 ? -0.375 -7.637 -7.727 1 90.94 53 ILE B CA 1
ATOM 1404 C C . ILE B 1 53 ? 0.054 -6.18 -7.871 1 90.94 53 ILE B C 1
ATOM 1406 O O . ILE B 1 53 ? -0.757 -5.266 -7.695 1 90.94 53 ILE B O 1
ATOM 1410 N N . ILE B 1 54 ? 1.341 -5.934 -8.133 1 93.56 54 ILE B N 1
ATOM 1411 C CA . ILE B 1 54 ? 1.864 -4.629 -8.523 1 93.56 54 ILE B CA 1
ATOM 1412 C C . ILE B 1 54 ? 2.357 -4.676 -9.969 1 93.56 54 ILE B C 1
ATOM 1414 O O . ILE B 1 54 ? 3.268 -5.445 -10.297 1 93.56 54 ILE B O 1
ATOM 1418 N N . ALA B 1 55 ? 1.703 -3.863 -10.781 1 92.25 55 ALA B N 1
ATOM 1419 C CA . ALA B 1 55 ? 2.004 -3.949 -12.203 1 92.25 55 ALA B CA 1
ATOM 1420 C C . ALA B 1 55 ? 2.352 -2.578 -12.781 1 92.25 55 ALA B C 1
ATOM 1422 O O . ALA B 1 55 ? 1.776 -1.566 -12.375 1 92.25 55 ALA B O 1
ATOM 1423 N N . ASP B 1 56 ? 3.32 -2.52 -13.703 1 93.69 56 ASP B N 1
ATOM 1424 C CA . ASP B 1 56 ? 3.646 -1.356 -14.523 1 93.69 56 ASP B CA 1
ATOM 1425 C C . ASP B 1 56 ? 3.865 -0.119 -13.656 1 93.69 56 ASP B C 1
ATOM 1427 O O . ASP B 1 56 ? 3.33 0.952 -13.945 1 93.69 56 ASP B O 1
ATOM 1431 N N . SER B 1 57 ? 4.66 -0.319 -12.648 1 93.88 57 SER B N 1
ATOM 1432 C CA . SER B 1 57 ? 4.793 0.741 -11.648 1 93.88 57 SER B CA 1
ATOM 1433 C C . SER B 1 57 ? 6.258 1.106 -11.422 1 93.88 57 SER B C 1
ATOM 1435 O O . SER B 1 57 ? 7.148 0.286 -11.648 1 93.88 57 SER B O 1
ATOM 1437 N N . TYR B 1 58 ? 6.457 2.359 -11.117 1 94.12 58 TYR B N 1
ATOM 1438 C CA . TYR B 1 58 ? 7.75 2.783 -10.594 1 94.12 58 TYR B CA 1
ATOM 1439 C C . TYR B 1 58 ? 7.844 2.523 -9.094 1 94.12 58 TYR B C 1
ATOM 1441 O O . TYR B 1 58 ? 6.93 2.867 -8.336 1 94.12 58 TYR B O 1
ATOM 1449 N N . ILE B 1 59 ? 8.883 1.856 -8.688 1 93.12 59 ILE B N 1
ATOM 1450 C CA . ILE B 1 59 ? 9.156 1.584 -7.277 1 93.12 59 ILE B CA 1
ATOM 1451 C C . ILE B 1 59 ? 10.508 2.18 -6.887 1 93.12 59 ILE B C 1
ATOM 1453 O O . ILE B 1 59 ? 11.539 1.814 -7.453 1 93.12 59 ILE B O 1
ATOM 1457 N N . SER B 1 60 ? 10.469 3.064 -5.902 1 90.25 60 SER B N 1
ATOM 1458 C CA . SER B 1 60 ? 11.703 3.713 -5.469 1 90.25 60 SER B CA 1
ATOM 1459 C C . SER B 1 60 ? 12.578 2.756 -4.664 1 90.25 60 SER B C 1
ATOM 1461 O O . SER B 1 60 ? 12.234 1.585 -4.496 1 90.25 60 SER B O 1
ATOM 1463 N N . ASP B 1 61 ? 13.727 3.299 -4.148 1 89.19 61 ASP B N 1
ATOM 1464 C CA . ASP B 1 61 ? 14.703 2.467 -3.449 1 89.19 61 ASP B CA 1
ATOM 1465 C C . ASP B 1 61 ? 14.273 2.213 -2.006 1 89.19 61 ASP B C 1
ATOM 1467 O O . ASP B 1 61 ? 15.047 1.68 -1.207 1 89.19 61 ASP B O 1
ATOM 1471 N N . VAL B 1 62 ? 13.039 2.477 -1.753 1 85.94 62 VAL B N 1
ATOM 1472 C CA . VAL B 1 62 ? 12.562 2.33 -0.382 1 85.94 62 VAL B CA 1
ATOM 1473 C C . VAL B 1 62 ? 12.281 0.859 -0.087 1 85.94 62 VAL B C 1
ATOM 1475 O O . VAL B 1 62 ? 12.109 0.474 1.072 1 85.94 62 VAL B O 1
ATOM 1478 N N . VAL B 1 63 ? 12.25 -0.012 -1.099 1 90.88 63 VAL B N 1
ATOM 1479 C CA . VAL B 1 63 ? 11.828 -1.401 -0.94 1 90.88 63 VAL B CA 1
ATOM 1480 C C . VAL B 1 63 ? 13.055 -2.277 -0.667 1 90.88 63 VAL B C 1
ATOM 1482 O O . VAL B 1 63 ? 14.055 -2.191 -1.376 1 90.88 63 VAL B O 1
ATOM 1485 N N . ARG B 1 64 ? 12.969 -3.057 0.357 1 91.94 64 ARG B N 1
ATOM 1486 C CA . ARG B 1 64 ? 14 -4.043 0.671 1 91.94 64 ARG B CA 1
ATOM 1487 C C . ARG B 1 64 ? 14.164 -5.043 -0.466 1 91.94 64 ARG B C 1
ATOM 1489 O O . ARG B 1 64 ? 13.195 -5.371 -1.158 1 91.94 64 ARG B O 1
ATOM 1496 N N . PRO B 1 65 ? 15.406 -5.559 -0.545 1 94.88 65 PRO B N 1
ATOM 1497 C CA . PRO B 1 65 ? 15.672 -6.484 -1.645 1 94.88 65 PRO B CA 1
ATOM 1498 C C . PRO B 1 65 ? 14.766 -7.715 -1.617 1 94.88 65 PRO B C 1
ATOM 1500 O O . PRO B 1 65 ? 14.344 -8.195 -2.67 1 94.88 65 PRO B O 1
ATOM 1503 N N . GLU B 1 66 ? 14.367 -8.227 -0.457 1 95.69 66 GLU B N 1
ATOM 1504 C CA . GLU B 1 66 ? 13.547 -9.43 -0.369 1 95.69 66 GLU B CA 1
ATOM 1505 C C . GLU B 1 66 ? 12.117 -9.148 -0.827 1 95.69 66 GLU B C 1
ATOM 1507 O O . GLU B 1 66 ? 11.391 -10.07 -1.213 1 95.69 66 GLU B O 1
ATOM 1512 N N . GLY B 1 67 ? 11.672 -7.863 -0.749 1 94.81 67 GLY B N 1
ATOM 1513 C CA . GLY B 1 67 ? 10.414 -7.402 -1.305 1 94.81 67 GLY B CA 1
ATOM 1514 C C . GLY B 1 67 ? 9.211 -7.781 -0.453 1 94.81 67 GLY B C 1
ATOM 1515 O O . GLY B 1 67 ? 8.516 -6.906 0.066 1 94.81 67 GLY B O 1
ATOM 1516 N N . TRP B 1 68 ? 9.039 -9.125 -0.271 1 95.75 68 TRP B N 1
ATOM 1517 C CA . TRP B 1 68 ? 7.797 -9.617 0.312 1 95.75 68 TRP B CA 1
ATOM 1518 C C . TRP B 1 68 ? 8.07 -10.414 1.582 1 95.75 68 TRP B C 1
ATOM 1520 O O . TRP B 1 68 ? 9.156 -10.969 1.753 1 95.75 68 TRP B O 1
ATOM 1530 N N . SER B 1 69 ? 7.031 -10.383 2.457 1 93 69 SER B N 1
ATOM 1531 C CA . SER B 1 69 ? 7.133 -11.141 3.703 1 93 69 SER B CA 1
ATOM 1532 C C . SER B 1 69 ? 5.887 -11.984 3.939 1 93 69 SER B C 1
ATOM 1534 O O . SER B 1 69 ? 4.762 -11.5 3.797 1 93 69 SER B O 1
ATOM 1536 N N . PRO B 1 70 ? 6.184 -13.234 4.312 1 92.94 70 PRO B N 1
ATOM 1537 C CA . PRO B 1 70 ? 5.035 -14.047 4.703 1 92.94 70 PRO B CA 1
ATOM 1538 C C . PRO B 1 70 ? 4.562 -13.758 6.129 1 92.94 70 PRO B C 1
ATOM 1540 O O . PRO B 1 70 ? 3.564 -14.328 6.578 1 92.94 70 PRO B O 1
ATOM 1543 N N . ARG B 1 71 ? 5.309 -12.922 6.711 1 88.88 71 ARG B N 1
ATOM 1544 C CA . ARG B 1 71 ? 5.078 -12.594 8.117 1 88.88 71 ARG B CA 1
ATOM 1545 C C . ARG B 1 71 ? 4.961 -13.867 8.953 1 88.88 71 ARG B C 1
ATOM 1547 O O . ARG B 1 71 ? 5.906 -14.656 9.031 1 88.88 71 ARG B O 1
ATOM 1554 N N . THR B 1 72 ? 3.746 -14.211 9.547 1 88.12 72 THR B N 1
ATOM 1555 C CA . THR B 1 72 ? 3.604 -15.359 10.43 1 88.12 72 THR B CA 1
ATOM 1556 C C . THR B 1 72 ? 3.168 -16.594 9.648 1 88.12 72 THR B C 1
ATOM 1558 O O . THR B 1 72 ? 2.893 -17.641 10.234 1 88.12 72 THR B O 1
ATOM 1561 N N . TYR B 1 73 ? 3.125 -16.562 8.383 1 91.75 73 TYR B N 1
ATOM 1562 C CA . TYR B 1 73 ? 2.643 -17.672 7.57 1 91.75 73 TYR B CA 1
ATOM 1563 C C . TYR B 1 73 ? 3.789 -18.344 6.816 1 91.75 73 TYR B C 1
ATOM 1565 O O . TYR B 1 73 ? 3.641 -18.719 5.652 1 91.75 73 TYR B O 1
ATOM 1573 N N . VAL B 1 74 ? 4.852 -18.359 7.5 1 93.06 74 VAL B N 1
ATOM 1574 C CA . VAL B 1 74 ? 5.98 -19.141 6.996 1 93.06 74 VAL B CA 1
ATOM 1575 C C . VAL B 1 74 ? 5.566 -20.594 6.797 1 93.06 74 VAL B C 1
ATOM 1577 O O . VAL B 1 74 ? 4.91 -21.188 7.66 1 93.06 74 VAL B O 1
ATOM 1580 N N . GLY B 1 75 ? 5.895 -21.156 5.688 1 94.88 75 GLY B N 1
ATOM 1581 C CA . GLY B 1 75 ? 5.484 -22.516 5.367 1 94.88 75 GLY B CA 1
ATOM 1582 C C . GLY B 1 75 ? 4.285 -22.562 4.438 1 94.88 75 GLY B C 1
ATOM 1583 O O . GLY B 1 75 ? 3.969 -23.625 3.889 1 94.88 75 GLY B O 1
ATOM 1584 N N . HIS B 1 76 ? 3.602 -21.484 4.258 1 93.69 76 HIS B N 1
ATOM 1585 C CA . HIS B 1 76 ? 2.416 -21.422 3.408 1 93.69 76 HIS B CA 1
ATOM 1586 C C . HIS B 1 76 ? 2.684 -20.625 2.143 1 93.69 76 HIS B C 1
ATOM 1588 O O . HIS B 1 76 ? 1.747 -20.172 1.471 1 93.69 76 HIS B O 1
ATOM 1594 N N . GLU B 1 77 ? 3.951 -20.406 1.811 1 94.62 77 GLU B N 1
ATOM 1595 C CA . GLU B 1 77 ? 4.332 -19.469 0.755 1 94.62 77 GLU B CA 1
ATOM 1596 C C . GLU B 1 77 ? 3.785 -19.922 -0.599 1 94.62 77 GLU B C 1
ATOM 1598 O O . GLU B 1 77 ? 3.504 -19.078 -1.463 1 94.62 77 GLU B O 1
ATOM 1603 N N . ALA B 1 78 ? 3.529 -21.156 -0.72 1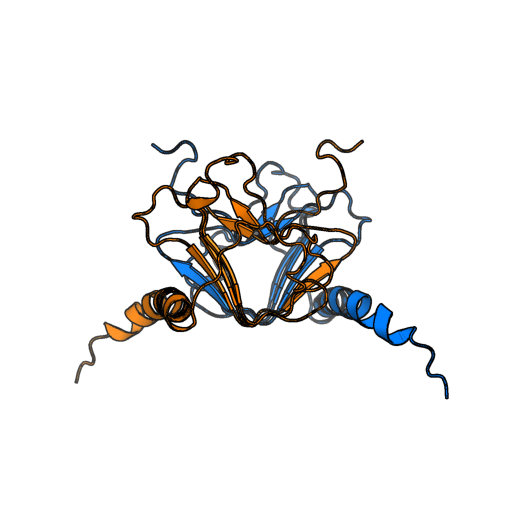 93.94 78 ALA B N 1
ATOM 1604 C CA . ALA B 1 78 ? 2.992 -21.672 -1.977 1 93.94 78 ALA B CA 1
ATOM 1605 C C . ALA B 1 78 ? 1.594 -21.125 -2.24 1 93.94 78 ALA B C 1
ATOM 1607 O O . ALA B 1 78 ? 1.176 -21 -3.395 1 93.94 78 ALA B O 1
ATOM 1608 N N . ASN B 1 79 ? 0.884 -20.766 -1.164 1 93.75 79 ASN B N 1
ATOM 1609 C CA . ASN B 1 79 ? -0.494 -20.312 -1.291 1 93.75 79 ASN B CA 1
ATOM 1610 C C . ASN B 1 79 ? -0.562 -18.797 -1.438 1 93.75 79 ASN B C 1
ATOM 1612 O O . ASN B 1 79 ? -1.6 -18.25 -1.822 1 93.75 79 A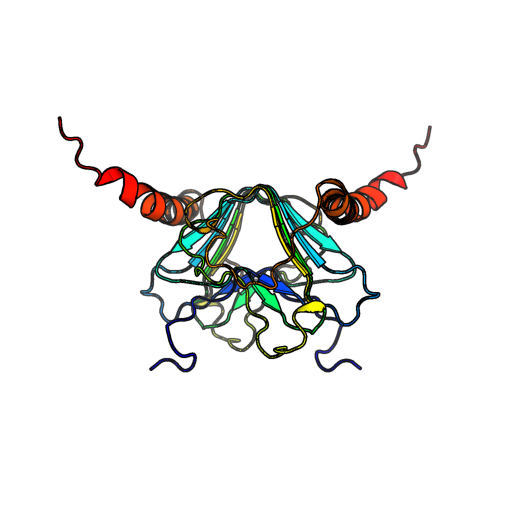SN B O 1
ATOM 1616 N N . ILE B 1 80 ? 0.513 -18.109 -1.082 1 92.31 80 ILE B N 1
ATOM 1617 C CA . ILE B 1 80 ? 0.548 -16.641 -1.132 1 92.31 80 ILE B CA 1
ATOM 1618 C C . ILE B 1 80 ? 0.822 -16.188 -2.561 1 92.31 80 ILE B C 1
ATOM 1620 O O . ILE B 1 80 ? 1.669 -16.75 -3.252 1 92.31 80 ILE B O 1
ATOM 1624 N N . THR B 1 81 ? -0.018 -15.227 -3.047 1 91.19 81 THR B N 1
ATOM 1625 C CA . THR B 1 81 ? 0.164 -14.68 -4.391 1 91.19 81 THR B CA 1
ATOM 1626 C C . THR B 1 81 ? 0.654 -13.234 -4.328 1 91.19 81 THR B C 1
ATOM 1628 O O . THR B 1 81 ? -0.148 -12.305 -4.215 1 91.19 81 THR B O 1
ATOM 1631 N N . PHE B 1 82 ? 1.925 -13.031 -4.387 1 94.75 82 PHE B N 1
ATOM 1632 C CA . PHE B 1 82 ? 2.578 -11.734 -4.531 1 94.75 82 PHE B CA 1
ATOM 1633 C C . PHE B 1 82 ? 3.322 -11.656 -5.859 1 94.75 82 PHE B C 1
ATOM 1635 O O . PHE B 1 82 ? 4.133 -12.523 -6.18 1 94.75 82 PHE B O 1
ATOM 1642 N N . VAL B 1 83 ? 2.898 -10.656 -6.617 1 94.06 83 VAL B N 1
ATOM 1643 C CA . VAL B 1 83 ? 3.406 -10.562 -7.98 1 94.06 83 VAL B CA 1
ATOM 1644 C C . VAL B 1 83 ? 3.871 -9.141 -8.266 1 94.06 83 VAL B C 1
ATOM 1646 O O . VAL B 1 83 ? 3.203 -8.172 -7.883 1 94.06 83 VAL B O 1
ATOM 1649 N N . GLU B 1 84 ? 5.02 -9.008 -8.93 1 95 84 GLU B N 1
ATOM 1650 C CA . GLU B 1 84 ? 5.492 -7.785 -9.578 1 95 84 GLU B CA 1
ATOM 1651 C C . GLU B 1 84 ? 5.676 -7.992 -11.078 1 95 84 GLU B C 1
ATOM 1653 O O . GLU B 1 84 ? 6.367 -8.922 -11.5 1 95 84 GLU B O 1
ATOM 1658 N N . GLU B 1 85 ? 4.996 -7.211 -11.812 1 93.62 85 GLU B N 1
ATOM 1659 C CA . GLU B 1 85 ? 5.148 -7.348 -13.266 1 93.62 85 GLU B CA 1
ATOM 1660 C C . GLU B 1 85 ? 5.309 -5.984 -13.93 1 93.62 85 GLU B C 1
ATOM 1662 O O . GLU B 1 85 ? 4.496 -5.082 -13.711 1 93.62 85 GLU B O 1
ATOM 1667 N N . GLY B 1 86 ? 6.375 -5.879 -14.789 1 94.06 86 GLY B N 1
ATOM 1668 C CA . GLY B 1 86 ? 6.574 -4.672 -15.57 1 94.06 86 GLY B CA 1
ATOM 1669 C C . GLY B 1 86 ? 6.93 -3.463 -14.727 1 94.06 86 GLY B C 1
ATOM 1670 O O . GLY B 1 86 ? 6.621 -2.328 -15.102 1 94.06 86 GLY B O 1
ATOM 1671 N N . CYS B 1 87 ? 7.52 -3.674 -13.586 1 95.19 87 CYS B N 1
ATOM 1672 C CA . CYS B 1 87 ? 7.871 -2.562 -12.711 1 95.19 87 CYS B CA 1
ATOM 1673 C C . CYS B 1 87 ? 9.273 -2.047 -13.016 1 95.19 87 CYS B C 1
ATOM 1675 O O . CYS B 1 87 ? 10.086 -2.762 -13.602 1 95.19 87 CYS B O 1
ATOM 1677 N N . ARG B 1 88 ? 9.414 -0.764 -12.711 1 97.12 88 ARG B N 1
ATOM 1678 C CA . ARG B 1 88 ? 10.688 -0.099 -12.961 1 97.12 88 ARG B CA 1
ATOM 1679 C C . ARG B 1 88 ? 11.125 0.709 -11.742 1 97.12 88 ARG B C 1
ATOM 1681 O O . ARG B 1 88 ? 10.352 0.903 -10.805 1 97.12 88 ARG B O 1
ATOM 1688 N N . GLY B 1 89 ? 12.461 1.196 -11.766 1 94.75 89 GLY B N 1
ATOM 1689 C CA . GLY B 1 89 ? 13.039 1.953 -10.664 1 94.75 89 GLY B CA 1
ATOM 1690 C C . GLY B 1 89 ? 14 1.138 -9.828 1 94.75 89 GLY B C 1
ATOM 1691 O O . GLY B 1 89 ? 14.078 -0.084 -9.969 1 94.75 89 GLY B O 1
ATOM 1692 N N . PRO B 1 90 ? 14.703 1.775 -8.906 1 93.56 90 PRO B N 1
ATOM 1693 C CA . PRO B 1 90 ? 15.734 1.107 -8.109 1 93.56 90 PRO B CA 1
ATOM 1694 C C . PRO B 1 90 ? 15.156 0.059 -7.156 1 93.56 90 PRO B C 1
ATOM 1696 O O . PRO B 1 90 ? 15.867 -0.866 -6.754 1 93.56 90 PRO B O 1
ATOM 1699 N N . GLY B 1 91 ? 13.883 0.198 -6.816 1 93.88 91 GLY B N 1
ATOM 1700 C CA . GLY B 1 91 ? 13.258 -0.766 -5.93 1 93.88 91 GLY B CA 1
ATOM 1701 C C . GLY B 1 91 ? 12.609 -1.923 -6.664 1 93.88 91 GLY B C 1
ATOM 1702 O O . GLY B 1 91 ? 12.062 -2.834 -6.039 1 93.88 91 GLY B O 1
ATOM 1703 N N . ALA B 1 92 ? 12.727 -1.923 -7.953 1 95.88 92 ALA B N 1
ATOM 1704 C CA . ALA B 1 92 ? 12.039 -2.93 -8.758 1 95.88 92 ALA B CA 1
ATOM 1705 C C . ALA B 1 92 ? 12.984 -4.059 -9.148 1 95.88 92 ALA B C 1
ATOM 1707 O O . ALA B 1 92 ? 12.617 -4.941 -9.93 1 95.88 92 ALA B O 1
ATOM 1708 N N . ASP B 1 93 ? 14.258 -3.996 -8.633 1 96 93 ASP B N 1
ATOM 1709 C CA . ASP B 1 93 ? 15.195 -5.086 -8.891 1 96 93 ASP B CA 1
ATOM 1710 C C . ASP B 1 93 ? 14.711 -6.383 -8.242 1 96 93 ASP B C 1
ATOM 1712 O O . ASP B 1 93 ? 14.68 -6.496 -7.016 1 96 93 ASP B O 1
ATOM 1716 N N . LYS B 1 94 ? 14.445 -7.402 -9.031 1 96.31 94 LYS B N 1
ATOM 1717 C CA . LYS B 1 94 ? 13.844 -8.625 -8.523 1 96.31 94 LYS B CA 1
ATOM 1718 C C . LYS B 1 94 ? 14.906 -9.68 -8.211 1 96.31 94 LYS B C 1
ATOM 1720 O O . LYS B 1 94 ? 14.586 -10.781 -7.762 1 96.31 94 LYS B O 1
ATOM 1725 N N . SER B 1 95 ? 16.188 -9.391 -8.391 1 97.19 95 SER B N 1
ATOM 1726 C CA . SER B 1 95 ? 17.25 -10.383 -8.312 1 97.19 95 SER B CA 1
ATOM 1727 C C . SER B 1 95 ? 17.375 -10.953 -6.902 1 97.19 95 SER B C 1
ATOM 1729 O O . SER B 1 95 ? 17.906 -12.047 -6.719 1 97.19 95 SER B O 1
ATOM 1731 N N . LYS B 1 96 ? 16.938 -10.211 -5.855 1 97.5 96 LYS B N 1
ATOM 1732 C CA . LYS B 1 96 ? 17.078 -10.672 -4.477 1 97.5 96 LYS B CA 1
ATOM 1733 C C . LYS B 1 96 ? 15.719 -10.805 -3.795 1 97.5 96 LYS B C 1
ATOM 1735 O O . LYS B 1 96 ? 15.633 -10.789 -2.564 1 97.5 96 LYS B O 1
ATOM 1740 N N . ARG B 1 97 ? 14.664 -10.867 -4.645 1 97.88 97 ARG B N 1
ATOM 1741 C CA . ARG B 1 97 ? 13.336 -11.102 -4.098 1 97.88 97 ARG B CA 1
ATOM 1742 C C . ARG B 1 97 ? 13.234 -12.5 -3.486 1 97.88 97 ARG B C 1
ATOM 1744 O O . ARG B 1 97 ? 14.047 -13.375 -3.781 1 97.88 97 ARG B O 1
ATOM 1751 N N . VAL B 1 98 ? 12.258 -12.641 -2.557 1 97.31 98 VAL B N 1
ATOM 1752 C CA . VAL B 1 98 ? 11.977 -13.977 -2.023 1 97.31 98 VAL B CA 1
ATOM 1753 C C . VAL B 1 98 ? 11.734 -14.953 -3.172 1 97.31 98 VAL B C 1
ATOM 1755 O O . VAL B 1 98 ? 11.141 -14.586 -4.188 1 97.31 98 VAL B O 1
ATOM 1758 N N . PRO B 1 99 ? 12.117 -16.125 -3.088 1 96.81 99 PRO B N 1
ATOM 1759 C CA . PRO B 1 99 ? 12.031 -17.062 -4.203 1 96.81 99 PRO B CA 1
ATOM 1760 C C . PRO B 1 99 ? 10.602 -17.547 -4.457 1 96.81 99 PRO B C 1
ATOM 1762 O O . PRO B 1 99 ? 10.336 -18.188 -5.48 1 96.81 99 PRO B O 1
ATOM 1765 N N . TRP B 1 100 ? 9.719 -17.266 -3.521 1 96.25 100 TRP B N 1
ATOM 1766 C CA . TRP B 1 100 ? 8.352 -17.766 -3.658 1 96.25 100 TRP B CA 1
ATOM 1767 C C . TRP B 1 100 ? 7.438 -16.719 -4.266 1 96.25 100 TRP B C 1
ATOM 1769 O O . TRP B 1 100 ? 6.23 -16.938 -4.395 1 96.25 100 TRP B O 1
ATOM 1779 N N . MET B 1 101 ? 7.949 -15.516 -4.594 1 96.5 101 MET B N 1
ATOM 1780 C CA . MET B 1 101 ? 7.148 -14.57 -5.367 1 96.5 101 MET B CA 1
ATOM 1781 C C . MET B 1 101 ? 6.68 -15.195 -6.676 1 96.5 101 MET B C 1
ATOM 1783 O O . MET B 1 101 ? 7.457 -15.852 -7.367 1 96.5 101 MET B O 1
ATOM 1787 N N . LYS B 1 102 ? 5.445 -14.977 -7.008 1 93.62 102 LYS B N 1
ATOM 1788 C CA . LYS B 1 102 ? 4.902 -15.633 -8.195 1 93.62 102 LYS B CA 1
ATOM 1789 C C . LYS B 1 102 ? 5.152 -14.805 -9.453 1 93.62 102 LYS B C 1
ATOM 1791 O O . LYS B 1 102 ? 5.188 -13.578 -9.391 1 93.62 102 LYS B O 1
ATOM 1796 N N . ASN B 1 103 ? 5.359 -15.539 -10.477 1 89.62 103 ASN B N 1
ATOM 1797 C CA . ASN B 1 103 ? 5.445 -14.961 -11.812 1 89.62 103 ASN B CA 1
ATOM 1798 C C . ASN B 1 103 ? 4.246 -15.359 -12.664 1 89.62 103 ASN B C 1
ATOM 1800 O O . ASN B 1 103 ? 4.031 -16.547 -12.938 1 89.62 103 ASN B O 1
ATOM 1804 N N . LEU B 1 104 ? 3.473 -14.352 -12.914 1 86.06 104 LEU B N 1
ATOM 1805 C CA . LEU B 1 104 ? 2.281 -14.617 -13.711 1 86.06 104 LEU B CA 1
ATOM 1806 C C . LEU B 1 104 ? 2.545 -14.352 -15.188 1 86.06 104 LEU B C 1
ATOM 1808 O O . LEU B 1 104 ? 3.246 -13.391 -15.531 1 86.06 104 LEU B O 1
ATOM 1812 N N . SER B 1 105 ? 1.93 -15.297 -15.938 1 83 105 SER B N 1
ATOM 1813 C CA . SER B 1 105 ? 1.973 -15.039 -17.375 1 83 105 SER B CA 1
ATOM 1814 C C . SER B 1 105 ? 1.121 -13.836 -17.75 1 83 105 SER B C 1
ATOM 1816 O O . SER B 1 105 ? 0.302 -13.375 -16.953 1 83 105 SER B O 1
ATOM 1818 N N . GLY B 1 106 ? 1.379 -13.273 -18.938 1 79.19 106 GLY B N 1
ATOM 1819 C CA . GLY B 1 106 ? 0.578 -12.172 -19.438 1 79.19 106 GLY B CA 1
ATOM 1820 C C . GLY B 1 106 ? -0.914 -12.398 -19.281 1 79.19 106 GLY B C 1
ATOM 1821 O O . GLY B 1 106 ? -1.604 -11.609 -18.641 1 79.19 106 GLY B O 1
ATOM 1822 N N . PRO B 1 107 ? -1.368 -13.586 -19.828 1 79.94 107 PRO B N 1
ATOM 1823 C CA . PRO B 1 107 ? -2.803 -13.875 -19.734 1 79.94 107 PRO B CA 1
ATOM 1824 C C . PRO B 1 107 ? -3.277 -14.023 -18.297 1 79.94 107 PRO B C 1
ATOM 1826 O O . PRO B 1 107 ? -4.379 -13.594 -17.953 1 79.94 107 PRO B O 1
ATOM 1829 N N . GLN B 1 108 ? -2.553 -14.57 -17.422 1 76.94 108 GLN B N 1
ATOM 1830 C CA . GLN B 1 108 ? -2.9 -14.703 -16.016 1 76.94 108 GLN B CA 1
ATOM 1831 C C . GLN B 1 108 ? -3.012 -13.336 -15.344 1 76.94 108 GLN B C 1
ATOM 1833 O O . GLN B 1 108 ? -3.949 -13.086 -14.586 1 76.94 108 GLN B O 1
ATOM 1838 N N . LEU B 1 109 ? -2.107 -12.5 -15.633 1 80.38 109 LEU B N 1
ATOM 1839 C CA . LEU B 1 109 ? -2.09 -11.148 -15.086 1 80.38 109 LEU B CA 1
ATOM 1840 C C . LEU B 1 109 ? -3.314 -10.359 -15.539 1 80.38 109 LEU B C 1
ATOM 1842 O O . LEU B 1 109 ? -3.936 -9.656 -14.742 1 80.38 109 LEU B O 1
ATOM 1846 N N . GLU B 1 110 ? -3.602 -10.586 -16.766 1 78.69 110 GLU B N 1
ATOM 1847 C CA . GLU B 1 110 ? -4.734 -9.859 -17.328 1 78.69 110 GLU B CA 1
ATOM 1848 C C . GLU B 1 110 ? -6.039 -10.25 -16.641 1 78.69 110 GLU B C 1
ATOM 1850 O O . GLU B 1 110 ? -6.938 -9.422 -16.469 1 78.69 110 GLU B O 1
ATOM 1855 N N . GLN B 1 111 ? -6.16 -11.461 -16.281 1 73.5 111 GLN B N 1
ATOM 1856 C CA . GLN B 1 111 ? -7.355 -11.906 -15.57 1 73.5 111 GLN B CA 1
ATOM 1857 C C . GLN B 1 111 ? -7.523 -11.164 -14.242 1 73.5 111 GLN B C 1
ATOM 1859 O O . GLN B 1 111 ? -8.641 -10.805 -13.867 1 73.5 111 GLN B O 1
ATOM 1864 N N . PHE B 1 112 ? -6.438 -10.969 -13.656 1 72.38 112 PHE B N 1
ATOM 1865 C CA . PHE B 1 112 ? -6.492 -10.25 -12.383 1 72.38 112 PHE B CA 1
ATOM 1866 C C . PHE B 1 112 ? -6.77 -8.773 -12.609 1 72.38 112 PHE B C 1
ATOM 1868 O O . PHE B 1 112 ? -7.578 -8.172 -11.898 1 72.38 112 PHE B O 1
ATOM 1875 N N . LEU B 1 113 ? -6.148 -8.312 -13.609 1 72.56 113 LEU B N 1
ATOM 1876 C CA . LEU B 1 113 ? -6.266 -6.883 -13.875 1 72.56 113 LEU B CA 1
ATOM 1877 C C . LEU B 1 113 ? -7.672 -6.535 -14.359 1 72.56 113 LEU B C 1
ATOM 1879 O O . LEU B 1 113 ? -8.211 -5.48 -14.008 1 72.56 113 LEU B O 1
ATOM 1883 N N . ASN B 1 114 ? -8.211 -7.453 -15.07 1 64.38 114 ASN B N 1
ATOM 1884 C CA . ASN B 1 114 ? -9.562 -7.238 -15.586 1 64.38 114 ASN B CA 1
ATOM 1885 C C . ASN B 1 114 ? -10.609 -7.371 -14.484 1 64.38 114 ASN B C 1
ATOM 1887 O O . ASN B 1 114 ? -11.562 -6.59 -14.438 1 64.38 114 ASN B O 1
ATOM 1891 N N . ILE B 1 115 ? -10.492 -8.289 -13.695 1 55.94 115 ILE B N 1
ATOM 1892 C CA . ILE B 1 115 ? -11.453 -8.508 -12.617 1 55.94 115 ILE B CA 1
ATOM 1893 C C . ILE B 1 115 ? -11.477 -7.293 -11.695 1 55.94 115 ILE B C 1
ATOM 1895 O O . ILE B 1 115 ? -12.539 -6.832 -11.281 1 55.94 115 ILE B O 1
ATOM 1899 N N . SER B 1 116 ? -10.383 -6.891 -11.359 1 56.84 116 SER B N 1
ATOM 1900 C CA . SER B 1 116 ? -10.305 -5.742 -10.461 1 56.84 116 SER B CA 1
ATOM 1901 C C . SER B 1 116 ? -10.961 -4.512 -11.07 1 56.84 116 SER B C 1
ATOM 1903 O O . SER B 1 116 ? -11.633 -3.748 -10.375 1 56.84 116 SER B O 1
ATOM 1905 N N . PHE 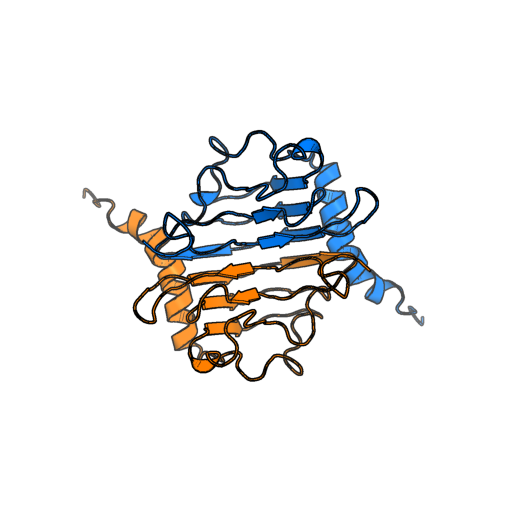B 1 117 ? -10.852 -4.453 -12.492 1 53.16 117 PHE B N 1
ATOM 1906 C CA . PHE B 1 117 ? -11.422 -3.299 -13.18 1 53.16 117 PHE B CA 1
ATOM 1907 C C . PHE B 1 117 ? -12.883 -3.549 -13.531 1 53.16 117 PHE B C 1
ATOM 1909 O O . PHE B 1 117 ? -13.703 -2.631 -13.477 1 53.16 117 PHE B O 1
ATOM 1916 N N . ILE B 1 118 ? -13.211 -4.754 -14.039 1 46.47 118 ILE B N 1
ATOM 1917 C CA . ILE B 1 118 ? -14.586 -5.074 -14.398 1 46.47 118 ILE B CA 1
ATOM 1918 C C . ILE B 1 118 ? -15.477 -4.953 -13.164 1 46.47 118 ILE B C 1
ATOM 1920 O O . ILE B 1 118 ? -16.594 -4.422 -13.25 1 46.47 118 ILE B O 1
ATOM 1924 N N . ASP B 1 119 ? -15.172 -5.633 -12.102 1 47.81 119 ASP B N 1
ATOM 1925 C CA . ASP B 1 119 ? -16.062 -5.434 -10.969 1 47.81 119 ASP B CA 1
ATOM 1926 C C . ASP B 1 119 ? -16.344 -3.947 -10.742 1 47.81 119 ASP B C 1
ATOM 1928 O O . ASP B 1 119 ? -17.406 -3.58 -10.242 1 47.81 119 ASP B O 1
ATOM 1932 N N . GLU B 1 120 ? -15.422 -3.148 -11.039 1 44.44 120 GLU B N 1
ATOM 1933 C CA . GLU B 1 120 ? -15.672 -1.71 -10.984 1 44.44 120 GLU B CA 1
ATOM 1934 C C . GLU B 1 120 ? -16.594 -1.261 -12.117 1 44.44 120 GLU B C 1
ATOM 1936 O O . GLU B 1 120 ? -17.453 -0.405 -11.922 1 44.44 120 GLU B O 1
ATOM 1941 N N . GLU B 1 121 ? -16.375 -1.765 -13.328 1 40.97 121 GLU B N 1
ATOM 1942 C CA . GLU B 1 121 ? -17.25 -1.403 -14.453 1 40.97 121 GLU B CA 1
ATOM 1943 C C . GLU B 1 121 ? -18.578 -2.125 -14.367 1 40.97 121 GLU B C 1
ATOM 1945 O O . GLU B 1 121 ? -19.594 -1.646 -14.898 1 40.97 121 GLU B O 1
ATOM 1950 N N . GLY B 1 122 ? -18.656 -3.285 -13.914 1 37.28 122 GLY B N 1
ATOM 1951 C CA . GLY B 1 122 ? -19.953 -3.932 -13.883 1 37.28 122 GLY B CA 1
ATOM 1952 C C . GLY B 1 122 ? -21.047 -3.07 -13.258 1 37.28 122 GLY B C 1
ATOM 1953 O O . GLY B 1 122 ? -22.234 -3.295 -13.492 1 37.28 122 GLY B O 1
ATOM 1954 N N . TRP B 1 123 ? -20.719 -2.332 -12.305 1 36.84 123 TRP B N 1
ATOM 1955 C CA . TRP B 1 123 ? -21.812 -1.428 -11.969 1 36.84 123 TRP B CA 1
ATOM 1956 C C . TRP B 1 123 ? -22.188 -0.555 -13.156 1 36.84 123 TRP B C 1
ATOM 1958 O O . TRP B 1 123 ? -23.344 -0.174 -13.312 1 36.84 123 TRP B O 1
ATOM 1968 N N . ILE B 1 124 ? -21.297 -0.272 -14.07 1 33.62 124 ILE B N 1
ATOM 1969 C CA . ILE B 1 124 ? -21.703 0.509 -15.227 1 33.62 124 ILE B CA 1
ATOM 1970 C C . ILE B 1 124 ? -22.453 -0.389 -16.219 1 33.62 124 ILE B C 1
ATOM 1972 O O . ILE B 1 124 ? -23.406 0.045 -16.875 1 33.62 124 ILE B O 1
ATOM 1976 N N . ALA B 1 125 ? -22.172 -1.6 -16.422 1 35.06 125 ALA B N 1
ATOM 1977 C CA . ALA B 1 125 ? -22.844 -2.381 -17.453 1 35.06 125 ALA B CA 1
ATOM 1978 C C . ALA B 1 125 ? -24.281 -2.678 -17.062 1 35.06 125 ALA B C 1
ATOM 1980 O O . ALA B 1 125 ? -25.094 -3.084 -17.906 1 35.06 125 ALA B O 1
ATOM 1981 N N . LYS B 1 126 ? -24.594 -2.82 -15.859 1 35.47 126 LYS B N 1
ATOM 1982 C CA . LYS B 1 126 ? -26.016 -3.096 -15.625 1 35.47 126 LYS B CA 1
ATOM 1983 C C . LYS B 1 126 ? -26.844 -1.815 -15.695 1 35.47 126 LYS B C 1
ATOM 1985 O O . LYS B 1 126 ? -28 -1.793 -15.273 1 35.47 126 LYS B O 1
ATOM 1990 N N . LEU B 1 127 ? -26.141 -0.799 -16.031 1 30.73 127 LEU B N 1
ATOM 1991 C CA . LEU B 1 127 ? -27.141 0.22 -16.297 1 30.73 127 LEU B CA 1
ATOM 1992 C C . LEU B 1 127 ? -28.031 -0.193 -17.469 1 30.73 127 LEU B C 1
ATOM 1994 O O . LEU B 1 127 ? -27.547 -0.744 -18.453 1 30.73 127 LEU B O 1
ATOM 1998 N N . PRO B 1 128 ? -29.25 -0.449 -17.188 1 30.78 128 PRO B N 1
ATOM 1999 C CA . PRO B 1 128 ? -30.25 -0.659 -18.234 1 30.78 128 PRO B CA 1
ATOM 2000 C C . PRO B 1 128 ? -30.078 0.295 -19.422 1 30.78 128 PRO B C 1
ATOM 2002 O O . PRO B 1 128 ? -29.828 1.485 -19.219 1 30.78 128 PRO B O 1
ATOM 2005 N N . THR B 1 129 ? -29.344 -0.009 -20.391 1 30.55 129 THR B N 1
ATOM 2006 C CA . THR B 1 129 ? -29.578 0.688 -21.656 1 30.55 129 THR B CA 1
ATOM 2007 C C . THR B 1 129 ? -31.062 0.796 -21.953 1 30.55 129 THR B C 1
ATOM 2009 O O . THR B 1 129 ? -31.734 -0.214 -22.172 1 30.55 129 THR B O 1
ATOM 2012 N N . THR B 1 130 ? -31.719 1.472 -21.188 1 27.17 130 THR B N 1
ATOM 2013 C CA . THR B 1 130 ? -33.062 1.85 -21.672 1 27.17 130 THR B CA 1
ATOM 2014 C C . THR B 1 130 ? -32.969 2.436 -23.078 1 27.17 130 THR B C 1
ATOM 2016 O O . THR B 1 130 ? -32.344 3.48 -23.281 1 27.17 130 THR B O 1
ATOM 2019 N N . ILE B 1 131 ? -32.5 1.583 -24.062 1 21.36 131 ILE B N 1
ATOM 2020 C CA . ILE B 1 131 ? -33.25 1.896 -25.266 1 21.36 131 ILE B CA 1
ATOM 2021 C C . ILE B 1 131 ? -34.688 1.334 -25.125 1 21.36 131 ILE B C 1
ATOM 2023 O O . ILE B 1 131 ? -34.875 0.236 -24.609 1 21.36 131 ILE B O 1
#

Secondary structure (DSSP, 8-state):
--SSSS---EEEEEE---STT---EEEEES-EEEEESS-BEEEEESSTT-EEEEES-EE-TTB-TT-EE-TT-TT-GGG-EEEEES-BSGGG--TTS-TT-B---HHHHHHHHHHHHHHHHHHHHTS----/--SSSS---EEEEEE---STT---EEEEES-EEEEESS-BEEEEESSTT-EEEEES-EE-TTB-TT-EE-TT-TT-GGG-EEEEES-BSGGG--TTS-TT-B---HHHHHHHHHHHHHHHHHHHHTS----

InterPro domains:
  IPR000070 Pectinesterase, catalytic [PF01095] (10-119)
  IPR011050 Pectin lyase fold/virulence factor [SSF51126] (10-127)
  IPR012334 Pectin lyase fold [G3DSA:2.160.20.10] (2-131)

Sequence (262 aa):
MGKYGPKFDGVITAQERESANETTGFVFKNCNISGTGGKTQLGRALTAYARVIIADSYISDVVRPEGWSPRTYVGHEANITFVEEGCRGPGADKSKRVPWMKNLSGPQLEQFLNISFIDEEGWIAKLPTTIMGKYGPKFDGVITAQERESANETTGFVFKNCNISGTGGKTQLGRALTAYARVIIADSYISDVVRPEGWSPRTYVGHEANITFVEEGCRGPGADKSKRVPWMKNLSGPQLEQFLNISFIDEEGWIAKLPTTI

Radius of gyration: 18.24 Å; Cα contacts (8 Å, |Δi|>4): 613; chains: 2; bounding box: 66×46×46 Å